Protein AF-0000000066084269 (afdb_homodimer)

pLDDT: mean 94.53, std 7.0, range [45.88, 98.06]

Radius of gyration: 20.4 Å; Cα contacts (8 Å, |Δi|>4): 296; chains: 2; bounding box: 27×61×43 Å

Foldseek 3Di:
DPDDDPPDDDDDDPQWDWDQDPVVRGIDIDHDDDDDDDDPLLVQLVVPPDPPDDLLRSLVVVCVVVVHDSVVSSVVSVVSVVVCVVVVNDD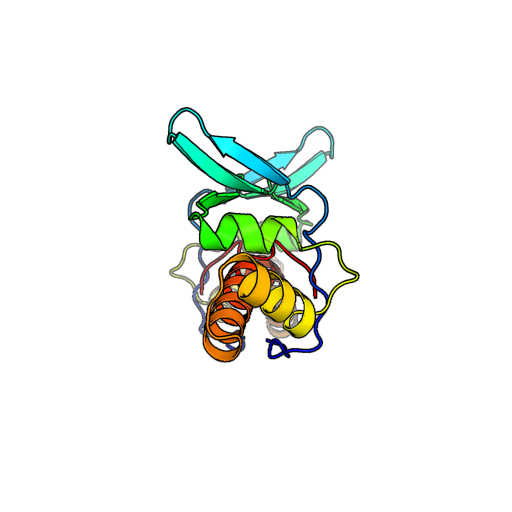D/DPDDDPPDDDDDDPQWDWDQDPVVRGIDIDHDDDDDDDDPLLVQLVVPPDPPDDLLRSLVVVCVVVVHDSVVSSVVSVVSVVVCVVVVNDDD

Secondary structure (DSSP, 8-state):
-----TT---EEPTT-EEEEETTTTEEEEEEPPEEEEE-HHHHHHHTT-BSSS-HHHHHHHHHHHHT--HHHHHHHHHHHHHHHHHTT-EE-/-----TT---EEPTT-EEEEETTTTEEEEEEPPEEEE--HHHHHHHTT-BSSS-HHHHHHHHHHHHT--HHHHHHHHHHHHHHHHHTT-EE-

Nearest PDB structures (foldseek):
  3g2b-assembly1_A-2  TM=9.259E-01  e=5.153E-13  Xanthomonas campestris pv. campestris
  5sxy-assembly1_A  TM=6.610E-01  e=1.852E-05  Methylorubrum extorquens AM1
  6jx3-assembly1_B  TM=6.450E-01  e=5.028E-03  Thermobifida fusca
  5v1u-assembly2_B  TM=5.995E-01  e=4.317E-02  Thermobaculum terrenum ATCC BAA-798
  7zmg-assembly1_G  TM=4.082E-01  e=2.017E+00  Thermochaetoides thermophila DSM 1495

Organism: Xanthomonas oryzae pv. oryzae (strain PXO99A) (NCBI:txid360094)

Solvent-accessible surface area (backbone atoms only — not comparable to full-atom values): 10113 Å² total; per-residue (Å²): 112,85,77,86,54,60,72,37,30,36,23,59,32,89,73,39,43,82,43,80,36,75,93,72,71,39,45,27,42,38,35,62,61,44,77,42,82,37,54,76,66,52,44,62,53,57,72,57,40,70,47,72,49,26,46,49,53,51,15,46,53,48,12,64,73,65,72,46,60,42,69,63,37,31,52,51,49,50,51,51,50,50,53,38,39,75,70,64,44,38,45,108,111,84,76,85,54,60,74,36,30,36,21,58,32,89,73,39,44,83,43,79,36,74,94,71,71,38,44,26,42,39,34,63,62,45,76,42,81,38,53,77,66,53,43,61,53,57,73,58,40,68,48,72,49,25,43,48,53,51,14,45,53,50,12,64,72,65,72,45,60,42,68,63,37,30,52,51,52,51,53,52,50,50,54,38,40,75,70,63,44,38,44,108

InterPro domains:
  IPR008792 Coenzyme PQQ synthesis protein D [PF05402] (26-90)
  IPR022479 Coenzyme PQQ synthesis D, bacteria [MF_00655] (4-92)
  IPR022479 Coenzyme PQQ synthesis D, bacteria [TIGR03859] (10-90)
  IPR041881 Coenzyme PQQ synthesis protein D superfamily [G3DSA:1.10.10.1150] (1-92)

Structure (mmCIF, N/CA/C/O backbone):
data_AF-0000000066084269-model_v1
#
loop_
_entity.id
_entity.type
_entity.pdbx_description
1 polymer 'PqqA binding protein'
#
loop_
_atom_site.group_PDB
_atom_site.id
_atom_site.type_symbol
_atom_site.label_atom_id
_atom_site.label_alt_id
_atom_site.label_comp_id
_atom_site.label_asym_id
_atom_site.label_entity_id
_atom_site.label_seq_id
_atom_site.pdbx_PDB_ins_code
_atom_site.Cartn_x
_atom_site.Cartn_y
_atom_site.Cartn_z
_atom_site.occupancy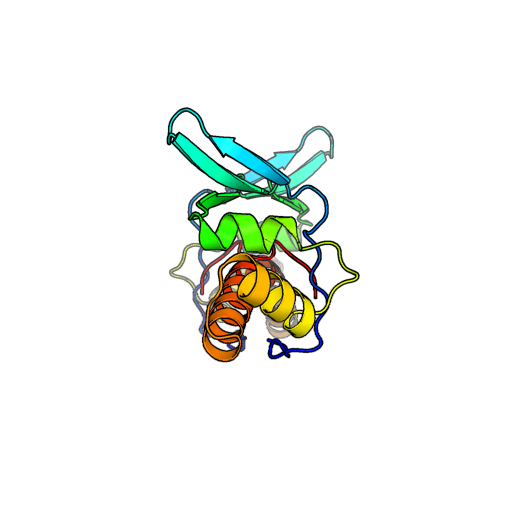
_atom_site.B_iso_or_equiv
_atom_site.auth_seq_id
_atom_site.auth_comp_id
_atom_site.auth_asym_id
_atom_site.auth_atom_id
_atom_site.pdbx_PDB_model_num
ATOM 1 N N . MET A 1 1 ? -3.992 -7.641 11.445 1 45.88 1 MET A N 1
ATOM 2 C CA . MET A 1 1 ? -3.795 -8.055 10.055 1 45.88 1 MET A CA 1
ATOM 3 C C . MET A 1 1 ? -4.355 -9.453 9.82 1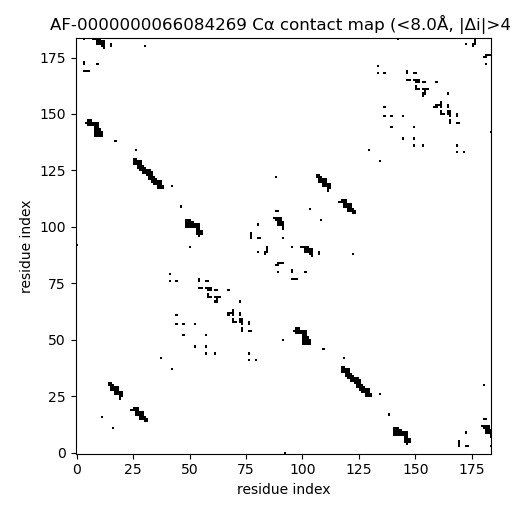 45.88 1 MET A C 1
ATOM 5 O O . MET A 1 1 ? -4.09 -10.367 10.594 1 45.88 1 MET A O 1
ATOM 9 N N . SER A 1 2 ? -5.562 -9.562 9.383 1 58.28 2 SER A N 1
ATOM 10 C CA . SER A 1 2 ? -6.277 -10.836 9.336 1 58.28 2 SER A CA 1
ATOM 11 C C . SER A 1 2 ? -5.391 -11.938 8.773 1 58.28 2 SER A C 1
ATOM 13 O O . SER A 1 2 ? -4.598 -11.703 7.863 1 58.28 2 SER A O 1
ATOM 15 N N . SER A 1 3 ? -5.027 -12.797 9.602 1 78.94 3 SER A N 1
ATOM 16 C CA . SER A 1 3 ? -4.223 -13.984 9.312 1 78.94 3 SER A CA 1
ATOM 17 C C . SER A 1 3 ? -4.73 -14.703 8.07 1 78.94 3 SER A C 1
ATOM 19 O O . SER A 1 3 ? -5.934 -14.898 7.902 1 78.94 3 SER A O 1
ATOM 21 N N . ILE A 1 4 ? -3.875 -14.781 7.039 1 89.81 4 ILE A N 1
ATOM 22 C CA . ILE A 1 4 ? -4.16 -15.484 5.797 1 89.81 4 ILE A CA 1
ATOM 23 C C . ILE A 1 4 ? -4.41 -16.969 6.094 1 89.81 4 ILE A C 1
ATOM 25 O O . ILE A 1 4 ? -3.631 -17.609 6.801 1 89.81 4 ILE A O 1
ATOM 29 N N . THR A 1 5 ? -5.555 -17.438 5.758 1 92.5 5 THR A N 1
ATOM 30 C CA . THR A 1 5 ? -5.902 -18.844 5.949 1 92.5 5 THR A CA 1
ATOM 31 C C . THR A 1 5 ? -5.867 -19.594 4.617 1 92.5 5 THR A C 1
ATOM 33 O O . THR A 1 5 ? -5.988 -18.984 3.553 1 92.5 5 THR A O 1
ATOM 36 N N . ARG A 1 6 ? -5.785 -20.938 4.742 1 94.31 6 ARG A N 1
ATOM 37 C CA . ARG A 1 6 ? -5.691 -21.781 3.562 1 94.31 6 ARG A CA 1
ATOM 38 C C . ARG A 1 6 ? -6.977 -21.734 2.746 1 94.31 6 ARG A C 1
ATOM 40 O O . ARG A 1 6 ? -6.988 -22.125 1.572 1 94.31 6 ARG A O 1
ATOM 47 N N . ASP A 1 7 ? -8.039 -21.25 3.301 1 95.62 7 ASP A N 1
ATOM 48 C CA . ASP A 1 7 ? -9.336 -21.219 2.635 1 95.62 7 ASP A CA 1
ATOM 49 C C . ASP A 1 7 ? -9.562 -19.891 1.911 1 95.62 7 ASP A C 1
ATOM 51 O O . ASP A 1 7 ? -10.547 -19.734 1.192 1 95.62 7 ASP A O 1
ATOM 55 N N . GLY A 1 8 ? -8.68 -18.984 2.092 1 96.25 8 GLY A N 1
ATOM 56 C CA . GLY A 1 8 ? -8.812 -17.703 1.425 1 96.25 8 GLY A CA 1
ATOM 57 C C . GLY A 1 8 ? -8.812 -17.812 -0.088 1 96.25 8 GLY A C 1
ATOM 58 O O . GLY A 1 8 ? -8.133 -18.672 -0.653 1 96.25 8 GLY A O 1
ATOM 59 N N . GLN A 1 9 ? -9.594 -16.953 -0.743 1 97.81 9 GLN A N 1
ATOM 60 C CA . GLN A 1 9 ? -9.695 -16.906 -2.197 1 97.81 9 GLN A CA 1
ATOM 61 C C . GLN A 1 9 ? -9.172 -15.586 -2.744 1 97.81 9 GLN A C 1
ATOM 63 O O . GLN A 1 9 ? -9.945 -14.641 -2.934 1 97.81 9 GLN A O 1
ATOM 68 N N . PRO A 1 10 ? -7.906 -15.516 -3.018 1 97.69 10 PRO A N 1
ATOM 69 C CA . PRO A 1 10 ? -7.285 -14.234 -3.381 1 97.69 10 PRO A CA 1
ATOM 70 C C . PRO A 1 10 ? -7.633 -13.797 -4.801 1 97.69 10 PRO A C 1
ATOM 72 O O . PRO A 1 10 ? -7.809 -14.633 -5.688 1 97.69 10 PRO A O 1
ATOM 75 N N . ALA A 1 11 ? -7.801 -12.555 -4.969 1 97.81 11 ALA A N 1
ATOM 76 C CA . ALA A 1 11 ? -7.914 -11.883 -6.262 1 97.81 11 ALA A CA 1
ATOM 77 C C . ALA A 1 11 ? -7.051 -10.625 -6.305 1 97.81 11 ALA A C 1
ATOM 79 O O . ALA A 1 11 ? -6.949 -9.898 -5.312 1 97.81 11 ALA A O 1
ATOM 80 N N . LEU A 1 12 ? -6.438 -10.359 -7.418 1 97.38 12 LEU A N 1
ATOM 81 C CA . LEU A 1 12 ? -5.711 -9.102 -7.543 1 97.38 12 LEU A CA 1
ATOM 82 C C . LEU A 1 12 ? -6.656 -7.91 -7.41 1 97.38 12 LEU A C 1
ATOM 84 O O . LEU A 1 12 ? -7.805 -7.973 -7.859 1 97.38 12 LEU A O 1
ATOM 88 N N . ARG A 1 13 ? -6.203 -6.914 -6.762 1 95.69 13 ARG A N 1
ATOM 89 C CA . ARG A 1 13 ? -7.016 -5.707 -6.645 1 95.69 13 ARG A CA 1
ATOM 90 C C . ARG A 1 13 ? -7.191 -5.027 -8 1 95.69 13 ARG A C 1
ATOM 92 O O . ARG A 1 13 ? -6.379 -5.227 -8.906 1 95.69 13 ARG A O 1
ATOM 99 N N . ALA A 1 14 ? -8.234 -4.273 -8.07 1 93.69 14 ALA A N 1
ATOM 100 C CA . ALA A 1 14 ? -8.516 -3.525 -9.297 1 93.69 14 ALA A CA 1
ATOM 101 C C . ALA A 1 14 ? -7.32 -2.668 -9.703 1 93.69 14 ALA A C 1
ATOM 103 O O . ALA A 1 14 ? -6.715 -1.998 -8.859 1 93.69 14 ALA A O 1
ATOM 104 N N . GLY A 1 15 ? -6.961 -2.668 -10.938 1 95.69 15 GLY A N 1
ATOM 105 C CA . GLY A 1 15 ? -5.855 -1.888 -11.469 1 95.69 15 GLY A CA 1
ATOM 106 C C . GLY A 1 15 ? -4.523 -2.609 -11.391 1 95.69 15 GLY A C 1
ATOM 107 O O . GLY A 1 15 ? -3.562 -2.221 -12.062 1 95.69 15 GLY A O 1
ATOM 108 N N . VAL A 1 16 ? -4.477 -3.615 -10.5 1 96.94 16 VAL A N 1
ATOM 109 C CA . VAL A 1 16 ? -3.248 -4.402 -10.414 1 96.94 16 VAL A CA 1
ATOM 110 C C . VAL A 1 16 ? -3.205 -5.414 -11.562 1 96.94 16 VAL A C 1
ATOM 112 O O . VAL A 1 16 ? -4.191 -6.105 -11.828 1 96.94 16 VAL A O 1
ATOM 115 N N . ARG A 1 17 ? -2.023 -5.535 -12.172 1 97.12 17 ARG A N 1
ATOM 116 C CA . ARG A 1 17 ? -1.937 -6.453 -13.305 1 97.12 17 ARG A CA 1
ATOM 117 C C . ARG A 1 17 ? -0.545 -7.066 -13.406 1 97.12 17 ARG A C 1
ATOM 119 O O . ARG A 1 17 ? 0.441 -6.461 -12.984 1 97.12 17 ARG A O 1
ATOM 126 N N . LEU A 1 18 ? -0.477 -8.297 -14.008 1 97 18 LEU A N 1
ATOM 127 C CA . LEU A 1 18 ? 0.776 -8.938 -14.391 1 97 18 LEU A CA 1
ATOM 128 C C . LEU A 1 18 ? 1.323 -8.336 -15.68 1 97 18 LEU A C 1
ATOM 130 O O . LEU A 1 18 ? 0.587 -8.18 -16.656 1 97 18 LEU A O 1
ATOM 134 N N . GLN A 1 19 ? 2.641 -8.023 -15.57 1 97.06 19 GLN A N 1
ATOM 135 C CA . GLN A 1 19 ? 3.273 -7.441 -16.75 1 97.06 19 GLN A CA 1
ATOM 136 C C . GLN A 1 19 ? 4.707 -7.941 -16.906 1 97.06 19 GLN A C 1
ATOM 138 O O . GLN A 1 19 ? 5.441 -8.062 -15.93 1 97.06 19 GLN A O 1
ATOM 143 N N . TYR A 1 20 ? 5.141 -8.234 -18.188 1 97.25 20 TYR A N 1
ATOM 144 C CA . TYR A 1 20 ? 6.527 -8.586 -18.469 1 97.25 20 TYR A CA 1
ATOM 145 C C . TYR A 1 20 ? 7.379 -7.34 -18.656 1 97.25 20 TYR A C 1
ATOM 147 O O . TYR A 1 20 ? 7.141 -6.559 -19.594 1 97.25 20 TYR A O 1
ATOM 155 N N . ASP A 1 21 ? 8.336 -7.172 -17.75 1 94.44 21 ASP A N 1
ATOM 156 C CA . ASP A 1 21 ? 9.266 -6.047 -17.828 1 94.44 21 ASP A CA 1
ATOM 157 C C . ASP A 1 21 ? 10.5 -6.414 -18.641 1 94.44 21 ASP A C 1
ATOM 159 O O . ASP A 1 21 ? 11.359 -7.164 -18.172 1 94.44 21 ASP A O 1
ATOM 163 N N . ARG A 1 22 ? 10.602 -5.812 -19.781 1 92.56 22 ARG A N 1
ATOM 164 C CA . ARG A 1 22 ? 11.688 -6.125 -20.703 1 92.56 22 ARG A CA 1
ATOM 165 C C . ARG A 1 22 ? 13.023 -5.605 -20.188 1 92.56 22 ARG A C 1
ATOM 167 O O . ARG A 1 22 ? 14.062 -6.234 -20.375 1 92.56 22 ARG A O 1
ATOM 174 N N . ALA A 1 23 ? 12.93 -4.449 -19.547 1 91.19 23 ALA A N 1
ATOM 175 C CA . ALA A 1 23 ? 14.156 -3.852 -19.031 1 91.19 23 ALA A CA 1
ATOM 176 C C . ALA A 1 23 ? 14.805 -4.758 -17.984 1 91.19 23 ALA A C 1
ATOM 178 O O . ALA A 1 23 ? 16.031 -4.855 -17.906 1 91.19 23 ALA A O 1
ATOM 179 N N . ARG A 1 24 ? 13.875 -5.488 -17.266 1 87.19 24 ARG A N 1
ATOM 180 C CA . ARG A 1 24 ? 14.375 -6.359 -16.219 1 87.19 24 ARG A CA 1
ATOM 181 C C . ARG A 1 24 ? 14.297 -7.828 -16.625 1 87.19 24 ARG A C 1
ATOM 183 O O . ARG A 1 24 ? 14.688 -8.711 -15.867 1 87.19 24 ARG A O 1
ATOM 190 N N . ASP A 1 25 ? 13.844 -8.102 -17.688 1 93.62 25 ASP A N 1
ATOM 191 C CA . ASP A 1 25 ? 13.641 -9.453 -18.203 1 93.62 25 ASP A CA 1
ATOM 192 C C . ASP A 1 25 ? 12.898 -10.328 -17.203 1 93.62 25 ASP A C 1
ATOM 194 O O . ASP A 1 25 ? 13.344 -11.43 -16.891 1 93.62 25 ASP A O 1
ATOM 198 N N . GLN A 1 26 ? 11.875 -9.773 -16.641 1 95.81 26 GLN A N 1
ATOM 199 C CA . GLN A 1 26 ? 11.133 -10.5 -15.617 1 95.81 26 GLN A CA 1
ATOM 200 C C . GLN A 1 26 ? 9.672 -10.055 -15.57 1 95.81 26 GLN A C 1
ATOM 202 O O . GLN A 1 26 ? 9.344 -8.945 -15.992 1 95.81 26 GLN A O 1
ATOM 207 N N . TRP A 1 27 ? 8.844 -10.977 -15.016 1 97.19 27 TRP A N 1
ATOM 208 C CA . TRP A 1 27 ? 7.441 -10.633 -14.773 1 97.19 27 TRP A CA 1
ATOM 209 C C . TRP A 1 27 ? 7.293 -9.836 -13.484 1 97.19 27 TRP A C 1
ATOM 211 O O . TRP A 1 27 ? 7.973 -10.109 -12.5 1 97.19 27 TRP A O 1
ATOM 221 N N . VAL A 1 28 ? 6.371 -8.812 -13.562 1 97.62 28 VAL A N 1
ATOM 222 C CA . VAL A 1 28 ? 6.137 -7.977 -12.391 1 97.62 28 VAL A CA 1
ATOM 223 C C . VAL A 1 28 ? 4.633 -7.781 -12.188 1 97.62 28 VAL A C 1
ATOM 225 O O . VAL A 1 28 ? 3.846 -7.965 -13.117 1 97.62 28 VAL A O 1
ATOM 228 N N . LEU A 1 29 ? 4.219 -7.57 -10.922 1 97.62 29 LEU A N 1
ATOM 229 C CA . LEU A 1 29 ? 2.906 -7.004 -10.633 1 97.62 29 LEU A CA 1
ATOM 230 C C . LEU A 1 29 ? 2.969 -5.48 -10.586 1 97.62 29 LEU A C 1
ATOM 232 O O . LEU A 1 29 ? 3.818 -4.91 -9.898 1 97.62 29 LEU A O 1
ATOM 236 N N . LEU A 1 30 ? 2.131 -4.852 -11.375 1 96.31 30 LEU A N 1
ATOM 237 C CA . LEU A 1 30 ? 2.055 -3.395 -11.414 1 96.31 30 LEU A CA 1
ATOM 238 C C . LEU A 1 30 ? 0.772 -2.898 -10.758 1 96.31 30 LEU A C 1
ATOM 240 O O . LEU A 1 30 ? -0.315 -3.402 -11.047 1 96.31 30 LEU A O 1
ATOM 244 N N . ALA A 1 31 ? 0.916 -2.055 -9.836 1 95.94 31 ALA A N 1
ATOM 245 C CA . ALA A 1 31 ? -0.23 -1.363 -9.25 1 95.94 31 ALA A CA 1
ATOM 246 C C . ALA A 1 31 ? -0.213 0.121 -9.602 1 95.94 31 ALA A C 1
ATOM 248 O O . ALA A 1 31 ? 0.852 0.74 -9.656 1 95.94 31 ALA A O 1
ATOM 249 N N . PRO A 1 32 ? -1.376 0.67 -9.875 1 93.75 32 PRO A N 1
ATOM 250 C CA . PRO A 1 32 ? -1.449 2.074 -10.281 1 93.75 32 PRO A CA 1
ATOM 251 C C . PRO A 1 32 ? -0.998 3.035 -9.188 1 93.75 32 PRO A C 1
ATOM 253 O O . PRO A 1 32 ? -0.902 2.643 -8.016 1 93.75 32 PRO A O 1
ATOM 256 N N . GLU A 1 33 ? -0.741 4.324 -9.641 1 91.94 33 GLU A N 1
ATOM 257 C CA . GLU A 1 33 ? -0.473 5.398 -8.688 1 91.94 33 GLU A CA 1
ATOM 258 C C . GLU A 1 33 ? -1.646 5.598 -7.734 1 91.94 33 GLU A C 1
ATOM 260 O O . GLU A 1 33 ? -2.803 5.406 -8.117 1 91.94 33 GLU A O 1
ATOM 265 N N . ARG A 1 34 ? -1.321 5.848 -6.523 1 92.31 34 ARG A N 1
ATOM 266 C CA . ARG A 1 34 ? -2.379 6.129 -5.555 1 92.31 34 ARG A CA 1
ATOM 267 C C . ARG A 1 34 ? -2.551 7.629 -5.348 1 92.31 34 ARG A C 1
ATOM 269 O O . ARG A 1 34 ? -1.566 8.367 -5.25 1 92.31 34 ARG A O 1
ATOM 276 N N . VAL A 1 35 ? -3.812 8 -5.266 1 93.5 35 VAL A N 1
ATOM 277 C CA . VAL A 1 35 ? -4.188 9.391 -5.008 1 93.5 35 VAL A CA 1
ATOM 278 C C . VAL A 1 35 ? -5.098 9.461 -3.785 1 93.5 35 VAL A C 1
ATOM 280 O O . VAL A 1 35 ? -6.094 8.734 -3.703 1 93.5 35 VAL A O 1
ATOM 283 N N . VAL A 1 36 ? -4.652 10.25 -2.816 1 96 36 VAL A N 1
ATOM 284 C CA . VAL A 1 36 ? -5.488 10.484 -1.646 1 96 36 VAL A CA 1
ATOM 285 C C . VAL A 1 36 ? -5.875 11.953 -1.571 1 96 36 VAL A C 1
ATOM 287 O O . VAL A 1 36 ? -5.012 12.82 -1.412 1 96 36 VAL A O 1
ATOM 290 N N . GLU A 1 37 ? -7.141 12.156 -1.631 1 96.62 37 GLU A N 1
ATOM 291 C CA . GLU A 1 37 ? -7.652 13.516 -1.534 1 96.62 37 GLU A CA 1
ATOM 292 C C . GLU A 1 37 ? -7.586 14.031 -0.099 1 96.62 37 GLU A C 1
ATOM 294 O O . GLU A 1 37 ? -7.973 13.328 0.836 1 96.62 37 GLU A O 1
ATOM 299 N N . LEU A 1 38 ? -7.148 15.266 0.031 1 97.06 38 LEU A N 1
ATOM 300 C CA . LEU A 1 38 ? -7 15.875 1.35 1 97.06 38 LEU A CA 1
ATOM 301 C C . LEU A 1 38 ? -7.953 17.047 1.517 1 97.06 38 LEU A C 1
ATOM 303 O O . LEU A 1 38 ? -8.016 17.938 0.654 1 97.06 38 LEU A O 1
ATOM 307 N N . ASP A 1 39 ? -8.68 17.031 2.57 1 94.5 39 ASP A N 1
ATOM 308 C CA . ASP A 1 39 ? -9.383 18.25 2.947 1 94.5 39 ASP A CA 1
ATOM 309 C C . ASP A 1 39 ? -8.43 19.25 3.613 1 94.5 39 ASP A C 1
ATOM 311 O O . ASP A 1 39 ? -7.227 18.984 3.709 1 94.5 39 ASP A O 1
ATOM 315 N N . GLU A 1 40 ? -9.031 20.406 4.008 1 91.69 40 GLU A N 1
ATOM 316 C CA . GLU A 1 40 ? -8.203 21.484 4.551 1 91.69 40 GLU A CA 1
ATOM 317 C C . GLU A 1 40 ? -7.43 21.016 5.781 1 91.69 40 GLU A C 1
ATOM 319 O O . GLU A 1 40 ? -6.242 21.328 5.93 1 91.69 40 GLU A O 1
ATOM 324 N N . ILE A 1 41 ? -8.016 20.312 6.629 1 90.94 41 ILE A N 1
ATOM 325 C CA . ILE A 1 41 ? -7.395 19.844 7.867 1 90.94 41 ILE A CA 1
ATOM 326 C C . ILE A 1 41 ? -6.336 18.797 7.551 1 90.94 41 ILE A C 1
ATOM 328 O O . ILE A 1 41 ? -5.223 18.844 8.078 1 90.94 41 ILE A O 1
ATOM 332 N N . ALA A 1 42 ? -6.691 17.875 6.688 1 96.69 42 ALA A N 1
ATOM 333 C CA . ALA A 1 42 ? -5.742 16.828 6.289 1 96.69 42 ALA A CA 1
ATOM 334 C C . ALA A 1 42 ? -4.496 17.438 5.66 1 96.69 42 ALA A C 1
ATOM 336 O O . ALA A 1 42 ? -3.379 16.969 5.891 1 96.69 42 ALA A O 1
ATOM 337 N N . LEU A 1 43 ? -4.738 18.5 4.898 1 97.06 43 LEU A N 1
ATOM 338 C CA . LEU A 1 43 ? -3.619 19.156 4.234 1 97.06 43 LEU A CA 1
ATOM 339 C C . LEU A 1 43 ? -2.656 19.75 5.254 1 97.06 43 LEU A C 1
ATOM 341 O O . LEU A 1 43 ? -1.45 19.5 5.195 1 97.06 43 LEU A O 1
ATOM 345 N N . VAL A 1 44 ? -3.154 20.484 6.172 1 96.75 44 VAL A N 1
ATOM 346 C CA . VAL A 1 44 ? -2.303 21.188 7.125 1 96.75 44 VAL A CA 1
ATOM 347 C C . VAL A 1 44 ? -1.602 20.188 8.031 1 96.75 44 VAL A C 1
ATOM 349 O O . VAL A 1 44 ? -0.457 20.391 8.438 1 96.75 44 VAL A O 1
ATOM 352 N N . VAL A 1 45 ? -2.246 19.094 8.32 1 97.75 45 VAL A N 1
ATOM 353 C CA . VAL A 1 45 ? -1.641 18.031 9.117 1 97.75 45 VAL A CA 1
ATOM 354 C C . VAL A 1 45 ? -0.52 17.359 8.328 1 97.75 45 VAL A C 1
ATOM 356 O O . VAL A 1 45 ? 0.603 17.234 8.82 1 97.75 45 VAL A O 1
ATOM 359 N N . ALA A 1 46 ? -0.771 17 7.102 1 97.88 46 ALA A N 1
ATOM 360 C CA . ALA A 1 46 ? 0.188 16.297 6.254 1 97.88 46 ALA A CA 1
ATOM 361 C C . ALA A 1 46 ? 1.426 17.156 6 1 97.88 46 ALA A C 1
ATOM 363 O O . ALA A 1 46 ? 2.535 16.625 5.875 1 97.88 46 ALA A O 1
ATOM 364 N N . GLN A 1 47 ? 1.199 18.469 5.961 1 97.5 47 GLN A N 1
ATOM 365 C CA . GLN A 1 47 ? 2.297 19.406 5.738 1 97.5 47 GLN A CA 1
ATOM 366 C C . GLN A 1 47 ? 3.287 19.375 6.898 1 97.5 47 GLN A C 1
ATOM 368 O O . GLN A 1 47 ? 4.418 19.844 6.77 1 97.5 47 GLN A O 1
ATOM 373 N N . ARG A 1 48 ? 2.895 18.828 7.984 1 97.44 48 ARG A N 1
ATOM 374 C CA . ARG A 1 48 ? 3.721 18.859 9.188 1 97.44 48 ARG A CA 1
ATOM 375 C C . ARG A 1 48 ? 4.383 17.5 9.43 1 97.44 48 ARG A C 1
ATOM 377 O O . ARG A 1 48 ? 5.164 17.344 10.367 1 97.44 48 ARG A O 1
ATOM 384 N N . TYR A 1 49 ? 4.105 16.531 8.508 1 97.94 49 TYR A N 1
ATOM 385 C CA . TYR A 1 49 ? 4.77 15.234 8.617 1 97.94 49 TYR A CA 1
ATOM 386 C C . TYR A 1 49 ? 6.23 15.336 8.188 1 97.94 49 TYR A C 1
ATOM 388 O O . TYR A 1 49 ? 6.551 15.164 7.008 1 97.94 49 TYR A O 1
ATOM 396 N N . ASP A 1 50 ? 7.066 15.523 9.109 1 96.75 50 ASP A N 1
ATOM 397 C CA . ASP A 1 50 ? 8.477 15.719 8.773 1 96.75 50 ASP A CA 1
ATOM 398 C C . ASP A 1 50 ? 9.359 14.695 9.477 1 96.75 50 ASP A C 1
ATOM 400 O O . ASP A 1 50 ? 10.586 14.711 9.32 1 96.75 50 ASP A O 1
ATOM 404 N N . GLY A 1 51 ? 8.812 13.82 10.234 1 97.31 51 GLY A N 1
ATOM 405 C CA . GLY A 1 51 ? 9.57 12.758 10.883 1 97.31 51 GLY A CA 1
ATOM 406 C C . GLY A 1 51 ? 10.258 13.211 12.164 1 97.31 51 GLY A C 1
ATOM 407 O O . GLY A 1 51 ? 10.992 12.445 12.781 1 97.31 51 GLY A O 1
ATOM 408 N N . THR A 1 52 ? 10.039 14.438 12.602 1 97.56 52 THR A N 1
ATOM 409 C CA . THR A 1 52 ? 10.664 14.977 13.805 1 97.56 52 THR A CA 1
ATOM 410 C C . THR A 1 52 ? 9.617 15.344 14.844 1 97.56 52 THR A C 1
ATOM 412 O O . THR A 1 52 ? 9.773 15.031 16.031 1 97.56 52 THR A O 1
ATOM 415 N N . ARG A 1 53 ? 8.508 15.922 14.43 1 97.38 53 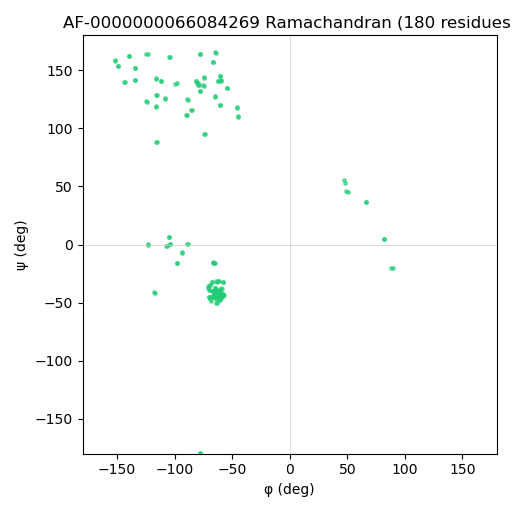ARG A N 1
ATOM 416 C CA . ARG A 1 53 ? 7.422 16.281 15.336 1 97.38 53 ARG A CA 1
ATOM 417 C C . ARG A 1 53 ? 6.555 15.07 15.672 1 97.38 53 ARG A C 1
ATOM 419 O O . ARG A 1 53 ? 6.258 14.258 14.797 1 97.38 53 ARG A O 1
ATOM 426 N N . SER A 1 54 ? 6.172 14.969 16.953 1 97.94 54 SER A N 1
ATOM 427 C CA . SER A 1 54 ? 5.215 13.938 17.344 1 97.94 54 SER A CA 1
ATOM 428 C C . SER A 1 54 ? 3.793 14.328 16.969 1 97.94 54 SER A C 1
ATOM 430 O O . SER A 1 54 ? 3.521 15.492 16.656 1 97.94 54 SER A O 1
ATOM 432 N N . LEU A 1 55 ? 2.965 13.336 16.984 1 97.88 55 LEU A N 1
ATOM 433 C CA . LEU A 1 55 ? 1.562 13.609 16.703 1 97.88 55 LEU A CA 1
ATOM 434 C C . LEU A 1 55 ? 0.981 14.586 17.719 1 97.88 55 LEU A C 1
ATOM 436 O O . LEU A 1 55 ? 0.175 15.453 17.375 1 97.88 55 LEU A O 1
ATOM 440 N N . ALA A 1 56 ? 1.347 14.453 18.953 1 97.5 56 ALA A N 1
ATOM 441 C CA . ALA A 1 56 ? 0.906 15.367 20 1 97.5 56 ALA A CA 1
ATOM 442 C C . ALA A 1 56 ? 1.383 16.781 19.734 1 97.5 56 ALA A C 1
ATOM 444 O O . ALA A 1 56 ? 0.623 17.75 19.891 1 97.5 56 ALA A O 1
ATOM 445 N N . GLN A 1 57 ? 2.613 16.875 19.328 1 97.94 57 GLN A N 1
ATOM 446 C CA . GLN A 1 57 ? 3.168 18.188 19 1 97.94 57 GLN A CA 1
ATOM 447 C C . GLN A 1 57 ? 2.449 18.812 17.812 1 97.94 57 GLN A C 1
ATOM 449 O O . GLN A 1 57 ? 2.119 20 17.828 1 97.94 57 GLN A O 1
ATOM 454 N N . ILE A 1 58 ? 2.27 18 16.781 1 98.06 58 ILE A N 1
ATOM 455 C CA . ILE A 1 58 ? 1.555 18.484 15.609 1 98.06 58 ILE A CA 1
ATOM 456 C C . ILE A 1 58 ? 0.162 18.969 16.016 1 98.06 58 ILE A C 1
ATOM 458 O O . ILE A 1 58 ? -0.272 20.047 15.609 1 98.06 58 ILE A O 1
ATOM 462 N N . ALA A 1 59 ? -0.505 18.219 16.844 1 98.06 59 ALA A N 1
ATOM 463 C CA . ALA A 1 59 ? -1.846 18.578 17.297 1 98.06 59 ALA A CA 1
ATOM 464 C C . ALA A 1 59 ? -1.831 19.891 18.078 1 98.06 59 ALA A C 1
ATOM 466 O O . ALA A 1 59 ? -2.699 20.75 17.875 1 98.06 59 ALA A O 1
ATOM 467 N N . GLN A 1 60 ? -0.877 20 18.938 1 97.81 60 GLN A N 1
ATOM 468 C CA . GLN A 1 60 ? -0.774 21.203 19.75 1 97.81 60 GLN A CA 1
ATOM 469 C C . GLN A 1 60 ? -0.533 22.438 18.891 1 97.81 60 GLN A C 1
ATOM 471 O O . GLN A 1 60 ? -1.149 23.484 19.094 1 97.81 60 GLN A O 1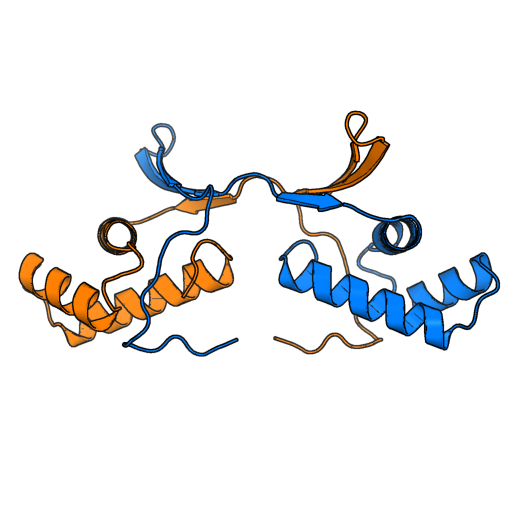
ATOM 476 N N . GLU A 1 61 ? 0.348 22.297 17.938 1 97.62 61 GLU A N 1
ATOM 477 C CA . GLU A 1 61 ? 0.641 23.391 17.031 1 97.62 61 GLU A CA 1
ATOM 478 C C . GLU A 1 61 ? -0.602 23.812 16.25 1 97.62 61 GLU A C 1
ATOM 480 O O . GLU A 1 61 ? -0.898 25 16.125 1 97.62 61 GLU A O 1
ATOM 485 N N . LEU A 1 62 ? -1.279 22.828 15.789 1 97.69 62 LEU A N 1
ATOM 486 C CA . LEU A 1 62 ? -2.471 23.109 14.992 1 97.69 62 LEU A CA 1
ATOM 487 C C . LEU A 1 62 ? -3.582 23.688 15.859 1 97.69 62 LEU A C 1
ATOM 489 O O . LEU A 1 62 ? -4.312 24.578 15.43 1 97.69 62 LEU A O 1
ATOM 493 N N . ALA A 1 63 ? -3.736 23.219 17.016 1 97.19 63 ALA A N 1
ATOM 494 C CA . ALA A 1 63 ? -4.734 23.75 17.938 1 97.19 63 ALA A CA 1
ATOM 495 C C . ALA A 1 63 ? -4.496 25.219 18.219 1 97.19 63 ALA A C 1
ATOM 497 O O . ALA A 1 63 ? -5.438 26.016 18.25 1 97.19 63 ALA A O 1
ATOM 498 N N . ALA A 1 64 ? -3.256 25.547 18.453 1 96.88 64 ALA A N 1
ATOM 499 C CA . ALA A 1 64 ? -2.887 26.938 18.688 1 96.88 64 ALA A CA 1
ATOM 500 C C . ALA A 1 64 ? -3.16 27.797 17.453 1 96.88 64 ALA A C 1
ATOM 502 O O . ALA A 1 64 ? -3.701 28.906 17.562 1 96.88 64 ALA A O 1
ATOM 503 N N . GLU A 1 65 ? -2.793 27.234 16.344 1 95.38 65 GLU A N 1
ATOM 504 C CA . GLU A 1 65 ? -2.947 27.953 15.086 1 95.38 65 GLU A CA 1
ATOM 505 C C . GLU A 1 65 ? -4.418 28.219 14.773 1 95.38 65 GLU A C 1
ATOM 507 O O . GLU A 1 65 ? -4.781 29.297 14.297 1 95.38 65 GLU A O 1
ATOM 512 N N . PHE A 1 66 ? -5.25 27.297 15.062 1 95.19 66 PHE A N 1
ATOM 513 C CA . PHE A 1 66 ? -6.652 27.391 14.68 1 95.19 66 PHE A CA 1
ATOM 514 C C . PHE A 1 66 ? -7.52 27.734 15.883 1 95.19 66 PHE A C 1
ATOM 516 O O . 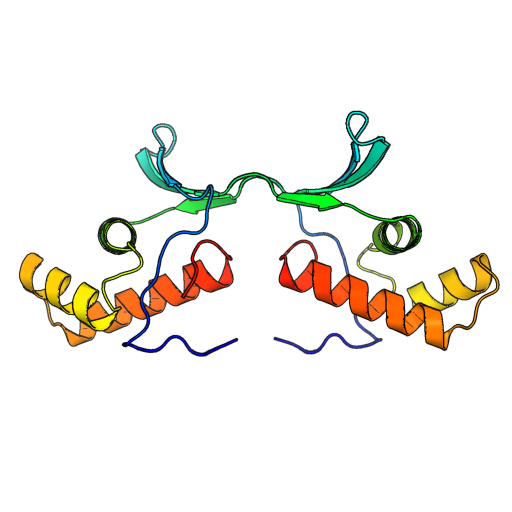PHE A 1 66 ? -8.742 27.797 15.773 1 95.19 66 PHE A O 1
ATOM 523 N N . ASP A 1 67 ? -6.922 28 16.953 1 95.56 67 ASP A N 1
ATOM 524 C CA . ASP A 1 67 ? -7.633 28.312 18.203 1 95.56 67 ASP A CA 1
ATOM 525 C C . ASP A 1 67 ? -8.742 27.297 18.453 1 95.56 67 ASP A C 1
ATOM 527 O O . ASP A 1 67 ? -9.906 27.672 18.641 1 95.56 67 ASP A O 1
ATOM 531 N N . ALA A 1 68 ? -8.367 26.062 18.469 1 95.56 68 ALA A N 1
ATOM 532 C CA . ALA A 1 68 ? -9.281 24.938 18.656 1 95.56 68 ALA A CA 1
ATOM 533 C C . ALA A 1 68 ? -8.844 24.062 19.828 1 95.56 68 ALA A C 1
ATOM 535 O O . ALA A 1 68 ? -7.742 24.234 20.359 1 95.56 68 ALA A O 1
ATOM 536 N N . ASP A 1 69 ? -9.781 23.266 20.234 1 96.31 69 ASP A N 1
ATOM 537 C CA . ASP A 1 69 ? -9.484 22.359 21.328 1 96.31 69 ASP A CA 1
ATOM 538 C C . ASP A 1 69 ? -8.414 21.344 20.922 1 96.31 69 ASP A C 1
ATOM 540 O O . ASP A 1 69 ? -8.57 20.625 19.938 1 96.31 69 ASP A O 1
ATOM 544 N N . ALA A 1 70 ? -7.379 21.266 21.766 1 94.19 70 ALA A N 1
ATOM 545 C CA . ALA A 1 70 ? -6.219 20.438 21.438 1 94.19 70 ALA A CA 1
ATOM 546 C C . ALA A 1 70 ? -6.594 18.969 21.391 1 94.19 70 ALA A C 1
ATOM 548 O O . ALA A 1 70 ? -6.07 18.219 20.562 1 94.19 70 ALA A O 1
ATOM 549 N N . ALA A 1 71 ? -7.441 18.547 22.25 1 95.31 71 ALA A N 1
ATOM 550 C CA . ALA A 1 71 ? -7.844 17.156 22.297 1 95.31 71 ALA A CA 1
ATOM 551 C C . ALA A 1 71 ? -8.609 16.75 21.031 1 95.31 71 ALA A C 1
ATOM 553 O O . ALA A 1 71 ? -8.438 15.648 20.516 1 95.31 71 ALA A O 1
ATOM 554 N N . ASP A 1 72 ? -9.438 17.625 20.578 1 95.94 72 ASP A N 1
ATOM 555 C CA . ASP A 1 72 ? -10.188 17.375 19.359 1 95.94 72 ASP A CA 1
ATOM 556 C C . ASP A 1 72 ? -9.266 17.297 18.141 1 95.94 72 ASP A C 1
ATOM 558 O O . ASP A 1 72 ? -9.398 16.406 17.312 1 95.94 72 ASP A O 1
ATOM 562 N N . ILE A 1 73 ? -8.305 18.219 18.109 1 96.56 73 ILE A N 1
ATOM 563 C CA . ILE A 1 73 ? -7.352 18.25 17 1 96.56 73 ILE A CA 1
ATOM 564 C C . ILE A 1 73 ? -6.48 17 17.031 1 96.56 73 ILE A C 1
ATOM 566 O O . ILE A 1 73 ? -6.191 16.406 15.984 1 96.56 73 ILE A O 1
ATOM 570 N N . GLU A 1 74 ? -6.113 16.625 18.172 1 96.69 74 GLU A N 1
ATOM 571 C CA . GLU A 1 74 ? -5.266 15.438 18.312 1 96.69 74 GLU A CA 1
ATOM 572 C C . GLU A 1 74 ? -5.98 14.188 17.797 1 96.69 74 GLU A C 1
ATOM 574 O O . GLU A 1 74 ? -5.375 13.359 17.125 1 96.69 74 GLU A O 1
ATOM 579 N N . ALA A 1 75 ? -7.211 14.07 18.125 1 96.06 75 ALA A N 1
ATOM 580 C CA . ALA A 1 75 ? -7.996 12.938 17.641 1 96.06 75 ALA A CA 1
ATOM 581 C C . ALA A 1 75 ? -8.031 12.906 16.125 1 96.06 75 ALA A C 1
ATOM 583 O O . ALA A 1 75 ? -7.871 11.844 15.516 1 96.06 75 ALA A O 1
ATOM 584 N N . ASP A 1 76 ? -8.227 14.055 15.523 1 95.94 76 ASP A N 1
ATOM 585 C CA . ASP A 1 76 ? -8.266 14.164 14.07 1 95.94 76 ASP A CA 1
ATOM 586 C C . ASP A 1 76 ? -6.914 13.789 13.453 1 95.94 76 ASP A C 1
ATOM 588 O O . ASP A 1 76 ? -6.855 13.062 12.461 1 95.94 76 ASP A O 1
ATOM 592 N N . VAL A 1 77 ? -5.867 14.273 14.07 1 97.44 77 VAL A N 1
ATOM 593 C CA . VAL A 1 77 ? -4.516 14.016 13.586 1 97.44 77 VAL A CA 1
ATOM 594 C C . VAL A 1 77 ? -4.215 12.523 13.648 1 97.44 77 VAL A C 1
ATOM 596 O O . VAL A 1 77 ? -3.68 11.945 12.695 1 97.44 77 VAL A O 1
ATOM 599 N N . ILE A 1 78 ? -4.594 11.93 14.688 1 96.56 78 ILE A N 1
ATOM 600 C CA . ILE A 1 78 ? -4.34 10.508 14.875 1 96.56 78 ILE A CA 1
ATOM 601 C C . ILE A 1 78 ? -5.148 9.703 13.859 1 96.56 78 ILE A C 1
ATOM 603 O O . ILE A 1 78 ? -4.629 8.773 13.234 1 96.56 78 ILE A O 1
ATOM 607 N N . GLU A 1 79 ? -6.355 10.055 13.719 1 96 79 GLU A N 1
ATOM 608 C CA . GLU A 1 79 ? -7.219 9.359 12.773 1 96 79 GLU A CA 1
ATOM 609 C C . GLU A 1 79 ? -6.688 9.469 11.344 1 96 79 GLU A C 1
ATOM 611 O O . GLU A 1 79 ? -6.633 8.477 10.617 1 96 79 GLU A O 1
ATOM 616 N N . LEU A 1 80 ? -6.336 10.695 10.977 1 97.06 80 LEU A N 1
ATOM 617 C CA . LEU A 1 80 ? -5.781 10.898 9.641 1 97.06 80 LEU A CA 1
ATOM 618 C C . LEU A 1 80 ? -4.5 10.094 9.461 1 97.06 80 LEU A C 1
ATOM 620 O O . LEU A 1 80 ? -4.324 9.422 8.438 1 97.06 80 LEU A O 1
ATOM 624 N N . THR A 1 81 ? -3.637 10.133 10.453 1 97.75 81 THR A N 1
ATOM 625 C CA . THR A 1 81 ? -2.359 9.43 10.375 1 97.75 81 THR A CA 1
ATOM 626 C C . THR A 1 81 ? -2.574 7.926 10.234 1 97.75 81 THR A C 1
ATOM 628 O O . THR A 1 81 ? -1.905 7.27 9.438 1 97.75 81 THR A O 1
ATOM 631 N N . ALA A 1 82 ? -3.543 7.406 10.969 1 95.69 82 ALA A N 1
ATOM 632 C CA . ALA A 1 82 ? -3.877 5.988 10.883 1 95.69 82 ALA A CA 1
ATOM 633 C C . ALA A 1 82 ? -4.332 5.613 9.477 1 95.69 82 ALA A C 1
ATOM 635 O O . ALA A 1 82 ? -3.932 4.578 8.945 1 95.69 82 ALA A O 1
ATOM 636 N N . THR A 1 83 ? -5.145 6.477 8.922 1 95.25 83 THR A N 1
ATOM 637 C CA . THR A 1 83 ? -5.66 6.238 7.582 1 95.25 83 THR A CA 1
ATOM 638 C C . THR A 1 83 ? -4.523 6.23 6.559 1 95.25 83 THR A C 1
ATOM 640 O O . THR A 1 83 ? -4.438 5.324 5.727 1 95.25 83 THR A O 1
ATOM 643 N N . LEU A 1 84 ? -3.631 7.164 6.672 1 95.94 84 LEU A N 1
ATOM 644 C CA . LEU A 1 84 ? -2.518 7.266 5.734 1 95.94 84 LEU A CA 1
ATOM 645 C C . LEU A 1 84 ? -1.543 6.109 5.922 1 95.94 84 LEU A C 1
ATOM 647 O O . LEU A 1 84 ? -0.954 5.625 4.953 1 95.94 84 LEU A O 1
ATOM 651 N N . GLN A 1 85 ? -1.387 5.699 7.137 1 93.94 85 GLN A N 1
ATOM 652 C CA . GLN A 1 85 ? -0.522 4.555 7.418 1 93.94 85 GLN A CA 1
ATOM 653 C C . GLN A 1 85 ? -1.083 3.277 6.805 1 93.94 85 GLN A C 1
ATOM 655 O O . GLN A 1 85 ? -0.339 2.48 6.227 1 93.94 85 GLN A O 1
ATOM 660 N N . GLN A 1 86 ? -2.373 3.09 6.973 1 90.25 86 GLN A N 1
ATOM 661 C CA . GLN A 1 86 ? -3.031 1.921 6.398 1 90.25 86 GLN A CA 1
ATOM 662 C C . GLN A 1 86 ? -2.85 1.878 4.883 1 90.25 86 GLN A C 1
ATOM 664 O O . GLN A 1 86 ? -2.711 0.801 4.301 1 90.25 86 GLN A O 1
ATOM 669 N N . LYS A 1 87 ? -2.789 3.012 4.297 1 91.25 87 LYS A N 1
ATOM 670 C CA . LYS A 1 87 ? -2.637 3.121 2.85 1 91.25 87 LYS A CA 1
ATOM 671 C C . LYS A 1 87 ? -1.164 3.123 2.449 1 91.25 87 LYS A C 1
ATOM 673 O O . LYS A 1 87 ? -0.836 3.266 1.271 1 91.25 87 LYS A O 1
ATOM 678 N N . ARG A 1 88 ? -0.251 3.016 3.426 1 91.62 88 ARG A N 1
ATOM 679 C CA . ARG A 1 88 ? 1.191 2.883 3.25 1 91.62 88 ARG A CA 1
ATOM 680 C C . ARG A 1 88 ? 1.788 4.152 2.646 1 91.62 88 ARG A C 1
ATOM 682 O O . ARG A 1 88 ? 2.689 4.082 1.808 1 91.62 88 ARG A O 1
ATOM 689 N N . LEU A 1 89 ? 1.273 5.309 3.018 1 96 89 LEU A N 1
ATOM 690 C CA . LEU A 1 89 ? 1.732 6.59 2.488 1 96 89 LEU A CA 1
ATOM 691 C C . LEU A 1 89 ? 2.727 7.246 3.439 1 96 89 LEU A C 1
ATOM 693 O O . LEU A 1 89 ? 3.432 8.18 3.059 1 96 89 LEU A O 1
ATOM 697 N N . LEU A 1 90 ? 2.775 6.793 4.629 1 96 90 LEU A N 1
ATOM 698 C CA . LEU A 1 90 ? 3.682 7.391 5.605 1 96 90 LEU A CA 1
ATOM 699 C C . LEU A 1 90 ? 4.328 6.316 6.473 1 96 90 LEU A C 1
ATOM 701 O O . LEU A 1 90 ? 3.893 5.164 6.473 1 96 90 LEU A O 1
ATOM 705 N N . ARG A 1 91 ? 5.387 6.648 7.113 1 93.81 91 ARG A N 1
ATOM 706 C CA . ARG A 1 91 ? 6.051 5.801 8.102 1 93.81 91 ARG A CA 1
ATOM 707 C C . ARG A 1 91 ? 6.016 6.438 9.484 1 93.81 91 ARG A C 1
ATOM 709 O O . ARG A 1 91 ? 5.945 7.664 9.609 1 93.81 91 ARG A O 1
ATOM 716 N N . LEU A 1 92 ? 5.863 5.594 10.406 1 90.12 92 LEU A N 1
ATOM 717 C CA . LEU A 1 92 ? 5.824 6.035 11.797 1 90.12 92 LEU A CA 1
ATOM 718 C C . LEU A 1 92 ? 6.914 5.348 12.617 1 90.12 92 LEU A C 1
ATOM 720 O O . LEU A 1 92 ? 7.258 4.195 12.352 1 90.12 92 LEU A O 1
ATOM 724 N N . MET B 1 1 ? -1.177 -4.512 13.469 1 46.03 1 MET B N 1
ATOM 725 C CA . MET B 1 1 ? -0.99 -3.164 12.938 1 46.03 1 MET B CA 1
ATOM 726 C C . MET B 1 1 ? -0.632 -2.184 14.055 1 46.03 1 MET B C 1
ATOM 728 O O . MET B 1 1 ? -1.274 -2.17 15.102 1 46.03 1 MET B O 1
ATOM 732 N N . SER B 1 2 ? 0.605 -1.958 14.281 1 58.03 2 SER B N 1
ATOM 733 C CA . SER B 1 2 ? 1.068 -1.227 15.461 1 58.03 2 SER B CA 1
ATOM 734 C C . SER B 1 2 ? 0.229 0.024 15.695 1 58.03 2 SER B C 1
ATOM 736 O O . SER B 1 2 ? -0.203 0.679 14.75 1 58.03 2 SER B O 1
ATOM 738 N N . SER B 1 3 ? -0.5 -0.013 16.703 1 78.81 3 SER B N 1
ATOM 739 C CA . SER B 1 3 ? -1.356 1.063 17.188 1 78.81 3 SER B CA 1
ATOM 740 C C . SER B 1 3 ? -0.621 2.4 17.188 1 78.81 3 SER B C 1
ATOM 742 O O . SER B 1 3 ? 0.536 2.477 17.609 1 78.81 3 SER B O 1
ATOM 744 N N . ILE B 1 4 ? -1.134 3.355 16.406 1 89.81 4 ILE B N 1
ATOM 745 C CA . ILE B 1 4 ? -0.603 4.711 16.328 1 89.81 4 ILE B CA 1
ATOM 746 C C . ILE B 1 4 ? -0.677 5.379 17.688 1 89.81 4 ILE B C 1
ATOM 748 O O . ILE B 1 4 ? -1.717 5.336 18.359 1 89.81 4 ILE B O 1
ATOM 752 N N . THR B 1 5 ? 0.417 5.762 18.203 1 92.56 5 THR B N 1
ATOM 753 C CA . THR B 1 5 ? 0.479 6.449 19.484 1 92.56 5 THR B CA 1
ATOM 754 C C . THR B 1 5 ? 0.723 7.945 19.297 1 92.56 5 THR B C 1
ATOM 756 O O . THR B 1 5 ? 1.23 8.359 18.25 1 92.56 5 THR B O 1
ATOM 759 N N . ARG B 1 6 ? 0.406 8.703 20.359 1 94.31 6 ARG B N 1
ATOM 760 C CA . ARG B 1 6 ? 0.534 10.156 20.312 1 94.31 6 ARG B CA 1
ATOM 761 C C . ARG B 1 6 ? 1.996 10.57 20.203 1 94.31 6 ARG B C 1
ATOM 763 O O . ARG B 1 6 ? 2.297 11.703 19.812 1 94.31 6 ARG B O 1
ATOM 770 N N . ASP B 1 7 ? 2.924 9.695 20.469 1 95.69 7 ASP B N 1
ATOM 771 C CA . ASP B 1 7 ? 4.348 10.008 20.469 1 95.69 7 ASP B CA 1
ATOM 772 C C . ASP B 1 7 ? 4.973 9.695 19.109 1 95.69 7 ASP B C 1
ATOM 774 O O . ASP B 1 7 ? 6.141 10.008 18.875 1 95.69 7 ASP B O 1
ATOM 778 N N . GLY B 1 8 ? 4.238 9.094 18.234 1 96.25 8 GLY B N 1
ATOM 779 C CA . GLY B 1 8 ? 4.754 8.781 16.922 1 96.25 8 GLY B CA 1
ATOM 780 C C . GLY B 1 8 ? 5.184 10.008 16.141 1 96.25 8 GLY B C 1
ATOM 781 O O . GLY B 1 8 ? 4.578 11.07 16.266 1 96.25 8 GLY B O 1
ATOM 782 N N . GLN B 1 9 ? 6.238 9.867 15.344 1 97.81 9 GLN B N 1
ATOM 783 C CA . GLN B 1 9 ? 6.77 10.938 14.508 1 97.81 9 GLN B CA 1
ATOM 784 C C . GLN B 1 9 ? 6.641 10.602 13.023 1 97.81 9 GLN B C 1
ATOM 786 O O . GLN B 1 9 ? 7.562 10.039 12.43 1 97.81 9 GLN B O 1
ATOM 791 N N . PRO B 1 10 ? 5.539 10.945 12.438 1 97.69 10 PRO B N 1
ATOM 792 C CA . PRO B 1 10 ? 5.25 10.508 11.062 1 97.69 10 PRO B CA 1
ATOM 793 C C . PRO B 1 10 ? 6.066 11.266 10.023 1 97.69 10 PRO B C 1
ATOM 795 O O . PRO B 1 10 ? 6.363 12.445 10.203 1 97.69 10 PRO B O 1
ATOM 798 N N . ALA B 1 11 ? 6.449 10.594 9.023 1 97.81 11 ALA B N 1
ATOM 799 C CA . ALA B 1 11 ? 7.043 11.148 7.805 1 97.81 11 ALA B CA 1
ATOM 800 C C . ALA B 1 11 ? 6.43 10.516 6.562 1 97.81 11 ALA B C 1
ATOM 802 O O . ALA B 1 11 ? 6.145 9.312 6.547 1 97.81 11 ALA B O 1
ATOM 803 N N . LEU B 1 12 ? 6.223 11.289 5.535 1 97.31 12 LEU B N 1
ATOM 804 C CA . LEU B 1 12 ? 5.766 10.695 4.281 1 97.31 12 LEU B CA 1
ATOM 805 C C . LEU B 1 12 ? 6.797 9.711 3.732 1 97.31 12 LEU B C 1
ATOM 807 O O . LEU B 1 12 ? 8 9.938 3.861 1 97.31 12 LEU B O 1
ATOM 811 N N . ARG B 1 13 ? 6.328 8.648 3.209 1 95.75 13 ARG B N 1
ATOM 812 C CA . ARG B 1 13 ? 7.246 7.691 2.602 1 95.75 13 ARG B CA 1
ATOM 813 C C . ARG B 1 13 ? 7.906 8.273 1.358 1 95.75 13 ARG B C 1
ATOM 815 O O . ARG B 1 13 ? 7.383 9.211 0.75 1 95.75 13 ARG B O 1
ATOM 822 N N . ALA B 1 14 ? 9.031 7.699 1.046 1 93.75 14 ALA B N 1
ATOM 823 C CA . ALA B 1 14 ? 9.766 8.125 -0.142 1 93.75 14 ALA B CA 1
ATOM 824 C C . ALA B 1 14 ? 8.883 8.062 -1.386 1 93.75 14 ALA B C 1
ATOM 826 O O . ALA B 1 14 ? 8.164 7.082 -1.595 1 93.75 14 ALA B O 1
ATOM 827 N N . GLY B 1 15 ? 8.898 9.07 -2.203 1 95.69 15 GLY B N 1
ATOM 828 C CA . GLY B 1 15 ? 8.133 9.133 -3.436 1 95.69 15 GLY B CA 1
ATOM 829 C C . GLY B 1 15 ? 6.746 9.719 -3.242 1 95.69 15 GLY B C 1
ATOM 830 O O . GLY B 1 15 ? 6.094 10.117 -4.211 1 95.69 15 GLY B O 1
ATOM 831 N N . VAL B 1 16 ? 6.297 9.68 -1.968 1 96.94 16 VAL B N 1
ATOM 832 C CA . VAL B 1 16 ? 4.996 10.281 -1.689 1 96.94 16 VAL B CA 1
ATOM 833 C C . VAL B 1 16 ? 5.145 11.805 -1.589 1 96.94 16 VAL B C 1
ATOM 835 O O . VAL B 1 16 ? 6.055 12.297 -0.92 1 96.94 16 VAL B O 1
ATOM 838 N N . ARG B 1 17 ? 4.195 12.516 -2.188 1 97.06 17 ARG B N 1
ATOM 839 C CA . ARG B 1 17 ? 4.316 13.969 -2.168 1 97.06 17 ARG B CA 1
ATOM 840 C C . ARG B 1 17 ? 2.941 14.633 -2.17 1 97.06 17 ARG B C 1
ATOM 842 O O . ARG B 1 17 ? 1.975 14.07 -2.686 1 97.06 17 ARG B O 1
ATOM 849 N N . LEU B 1 18 ? 2.875 15.867 -1.603 1 97 18 LEU B N 1
ATOM 850 C CA . LEU B 1 18 ? 1.71 16.75 -1.704 1 97 18 LEU B CA 1
ATOM 851 C C . LEU B 1 18 ? 1.663 17.422 -3.064 1 97 18 LEU B C 1
ATOM 853 O O . LEU B 1 18 ? 2.668 17.969 -3.525 1 97 18 LEU B O 1
ATOM 857 N N . GLN B 1 19 ? 0.432 17.344 -3.631 1 97 19 GLN B N 1
ATOM 858 C CA . GLN B 1 19 ? 0.268 17.953 -4.941 1 97 19 GLN B CA 1
ATOM 859 C C . GLN B 1 19 ? -1.11 18.594 -5.082 1 97 19 GLN B C 1
ATOM 861 O O . GLN B 1 19 ? -2.113 18.016 -4.652 1 97 19 GLN B O 1
ATOM 866 N N . TYR B 1 20 ? -1.178 19.828 -5.734 1 97.19 20 TYR B N 1
ATOM 867 C CA . TYR B 1 20 ? -2.461 20.453 -6.035 1 97.19 20 TYR B CA 1
ATOM 868 C C . TYR B 1 20 ? -3.021 19.938 -7.355 1 97.19 20 TYR B C 1
ATOM 870 O O . TYR B 1 20 ? -2.408 20.125 -8.414 1 97.19 20 TYR B O 1
ATOM 878 N N . ASP B 1 21 ? -4.164 19.266 -7.234 1 94.44 21 ASP B N 1
ATOM 879 C CA . ASP B 1 21 ? -4.852 18.734 -8.414 1 94.44 21 ASP B CA 1
ATOM 880 C C . ASP B 1 21 ? -5.828 19.766 -8.977 1 94.44 21 ASP B C 1
ATOM 882 O O . ASP B 1 21 ? -6.887 20.016 -8.398 1 94.44 21 ASP B O 1
ATOM 886 N N . ARG B 1 22 ? -5.512 20.266 -10.117 1 92.5 22 ARG B N 1
ATOM 887 C CA . ARG B 1 22 ? -6.305 21.312 -10.742 1 92.5 22 ARG B CA 1
ATOM 888 C C . ARG B 1 22 ? -7.641 20.781 -11.234 1 92.5 22 ARG B C 1
ATOM 890 O O . ARG B 1 22 ? -8.656 21.469 -11.18 1 92.5 22 ARG B O 1
ATOM 897 N N . ALA B 1 23 ? -7.586 19.562 -11.734 1 91.06 23 ALA B N 1
ATOM 898 C CA . ALA B 1 23 ? -8.812 18.953 -12.25 1 91.06 23 ALA B CA 1
ATOM 899 C C . ALA B 1 23 ? -9.859 18.812 -11.148 1 91.06 23 ALA B C 1
ATOM 901 O O . ALA B 1 23 ? -11.055 19 -11.398 1 91.06 23 ALA B O 1
ATOM 902 N N . ARG B 1 24 ? -9.297 18.609 -9.898 1 87.12 24 ARG B N 1
ATOM 903 C CA . ARG B 1 24 ? -10.211 18.422 -8.773 1 87.12 24 ARG B CA 1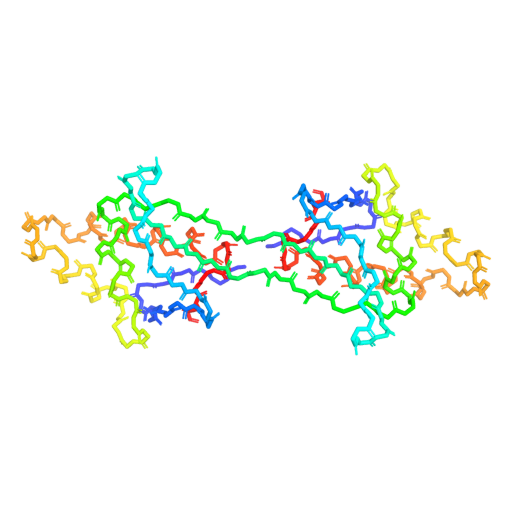
ATOM 904 C C . ARG B 1 24 ? -10.227 19.656 -7.871 1 87.12 24 ARG B C 1
ATOM 906 O O . ARG B 1 24 ? -10.953 19.688 -6.875 1 87.12 24 ARG B O 1
ATOM 913 N N . ASP B 1 25 ? -9.539 20.578 -8.133 1 93.5 25 ASP B N 1
ATOM 914 C CA . ASP B 1 25 ? -9.383 21.797 -7.344 1 93.5 25 ASP B CA 1
ATOM 915 C C . ASP B 1 25 ? -9.117 21.484 -5.879 1 93.5 25 ASP B C 1
ATOM 917 O O . ASP B 1 25 ? -9.789 22 -4.988 1 93.5 25 ASP B O 1
ATOM 921 N N . GLN B 1 26 ? -8.219 20.547 -5.664 1 95.81 26 GLN B N 1
ATOM 922 C CA . GLN B 1 26 ? -7.93 20.125 -4.297 1 95.81 26 GLN B CA 1
ATOM 923 C C . GLN B 1 26 ? -6.5 19.609 -4.18 1 95.81 26 GLN B C 1
ATOM 925 O O . GLN B 1 26 ? -5.902 19.188 -5.172 1 95.81 26 GLN B O 1
ATOM 930 N N . TRP B 1 27 ? -6.023 19.641 -2.908 1 97.25 27 TRP B N 1
ATOM 931 C CA . TRP B 1 27 ? -4.723 19.047 -2.617 1 97.25 27 TRP B CA 1
ATOM 932 C C . TRP B 1 27 ? -4.844 17.531 -2.447 1 97.25 27 TRP B C 1
ATOM 934 O O . TRP B 1 27 ? -5.824 17.047 -1.881 1 97.25 27 TRP B O 1
ATOM 944 N N . VAL B 1 28 ? -3.801 16.828 -2.998 1 97.62 28 VAL B N 1
ATOM 945 C CA . VAL B 1 28 ? -3.803 15.367 -2.889 1 97.62 28 VAL B CA 1
ATOM 946 C C . VAL B 1 28 ? -2.418 14.883 -2.473 1 97.62 28 VAL B C 1
ATOM 948 O O . VAL B 1 28 ? -1.426 15.594 -2.629 1 97.62 28 VAL B O 1
ATOM 951 N N . LEU B 1 29 ? -2.367 13.727 -1.787 1 97.62 29 LEU B N 1
ATOM 952 C CA . LEU B 1 29 ? -1.134 12.953 -1.658 1 97.62 29 LEU B CA 1
ATOM 953 C C . LEU B 1 29 ? -0.983 11.969 -2.814 1 97.62 29 LEU B C 1
ATOM 955 O O . LEU B 1 29 ? -1.904 11.203 -3.105 1 97.62 29 LEU B O 1
ATOM 959 N N . LEU B 1 30 ? 0.138 12.062 -3.5 1 96.25 30 LEU B N 1
ATOM 960 C CA . LEU B 1 30 ? 0.434 11.164 -4.609 1 96.25 30 LEU B CA 1
ATOM 961 C C . LEU B 1 30 ? 1.523 10.172 -4.227 1 96.25 30 LEU B C 1
ATOM 963 O O . LEU B 1 30 ? 2.559 10.555 -3.678 1 96.25 30 LEU B O 1
ATOM 967 N N . ALA B 1 31 ? 1.25 8.945 -4.391 1 96 31 ALA B N 1
ATOM 968 C CA . ALA B 1 31 ? 2.26 7.902 -4.246 1 96 31 ALA B CA 1
ATOM 969 C C . ALA B 1 31 ? 2.566 7.238 -5.586 1 96 31 ALA B C 1
ATOM 971 O O . ALA B 1 31 ? 1.67 7.051 -6.41 1 96 31 ALA B O 1
ATOM 972 N N . PRO B 1 32 ? 3.816 6.945 -5.812 1 93.81 32 PRO B N 1
ATOM 973 C CA . PRO B 1 32 ? 4.215 6.375 -7.102 1 93.81 32 PRO B CA 1
ATOM 974 C C . PRO B 1 32 ? 3.611 4.992 -7.348 1 93.81 32 PRO B C 1
ATOM 976 O O . PRO B 1 32 ? 3.129 4.352 -6.41 1 93.81 32 PRO B O 1
ATOM 9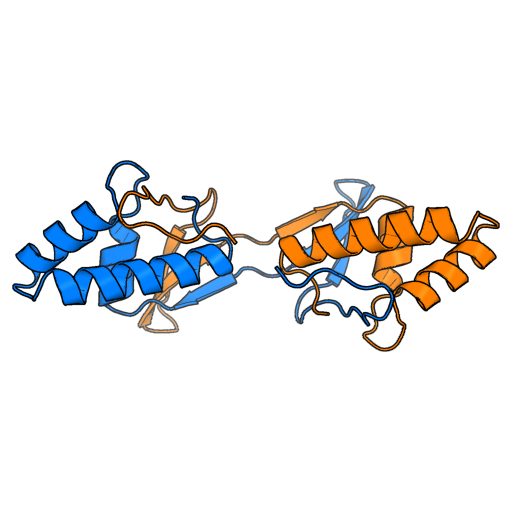79 N N . GLU B 1 33 ? 3.707 4.582 -8.656 1 91.94 33 GLU B N 1
ATOM 980 C CA . GLU B 1 33 ? 3.33 3.219 -9.031 1 91.94 33 GLU B CA 1
ATOM 981 C C . GLU B 1 33 ? 4.18 2.191 -8.281 1 91.94 33 GLU B C 1
ATOM 983 O O . GLU B 1 33 ? 5.348 2.439 -7.992 1 91.94 33 GLU B O 1
ATOM 988 N N . ARG B 1 34 ? 3.549 1.142 -7.898 1 92.31 34 ARG B N 1
ATOM 989 C CA . ARG B 1 34 ? 4.297 0.072 -7.246 1 92.31 34 ARG B CA 1
ATOM 990 C C . ARG B 1 34 ? 4.605 -1.055 -8.227 1 92.31 34 ARG B C 1
ATOM 992 O O . ARG B 1 34 ? 3.748 -1.45 -9.016 1 92.31 34 ARG B O 1
ATOM 999 N N . VAL B 1 35 ? 5.828 -1.523 -8.102 1 93.5 35 VAL B N 1
ATOM 1000 C CA . VAL B 1 35 ? 6.297 -2.646 -8.906 1 93.5 35 VAL B CA 1
ATOM 1001 C C . VAL B 1 35 ? 6.805 -3.762 -7.996 1 93.5 35 VAL B C 1
ATOM 1003 O O . VAL B 1 35 ? 7.621 -3.52 -7.105 1 93.5 35 VAL B O 1
ATOM 1006 N N . VAL B 1 36 ? 6.199 -4.934 -8.18 1 95.94 36 VAL B N 1
ATOM 1007 C CA . VAL B 1 36 ? 6.668 -6.098 -7.438 1 95.94 36 VAL B CA 1
ATOM 1008 C C . VAL B 1 36 ? 7.215 -7.141 -8.406 1 95.94 36 VAL B C 1
ATOM 1010 O O . VAL B 1 36 ? 6.473 -7.684 -9.234 1 95.94 36 VAL B O 1
ATOM 1013 N N . GLU B 1 37 ? 8.453 -7.402 -8.219 1 96.69 37 GLU B N 1
ATOM 1014 C CA . GLU B 1 37 ? 9.094 -8.414 -9.055 1 96.69 37 GLU B CA 1
ATOM 1015 C C . GLU B 1 37 ? 8.68 -9.82 -8.641 1 96.69 37 GLU B C 1
ATOM 1017 O O . GLU B 1 37 ? 8.656 -10.141 -7.453 1 96.69 37 GLU B O 1
ATOM 1022 N N . LEU B 1 38 ? 8.414 -10.648 -9.641 1 97.06 38 LEU B N 1
ATOM 1023 C CA . LEU B 1 38 ? 7.965 -12.016 -9.391 1 97.06 38 LEU B CA 1
ATOM 1024 C C . LEU B 1 38 ? 8.977 -13.023 -9.914 1 97.06 38 LEU B C 1
ATOM 1026 O O . LEU B 1 38 ? 9.43 -12.93 -11.055 1 97.06 38 LEU B O 1
ATOM 1030 N N . ASP B 1 39 ? 9.328 -13.914 -9.07 1 94.56 39 ASP B N 1
ATOM 1031 C CA . ASP B 1 39 ? 10.047 -15.078 -9.586 1 94.56 39 ASP B CA 1
ATOM 1032 C C . ASP B 1 39 ? 9.086 -16.062 -10.25 1 94.56 39 ASP B C 1
ATOM 1034 O O . ASP B 1 39 ? 7.891 -15.797 -10.359 1 94.56 39 ASP B O 1
ATOM 1038 N N . GLU B 1 40 ? 9.695 -17.188 -10.742 1 91.81 40 GLU B N 1
ATOM 1039 C CA . GLU B 1 40 ? 8.906 -18.156 -11.5 1 91.81 40 GLU B CA 1
ATOM 1040 C C . GLU B 1 40 ? 7.738 -18.688 -10.672 1 91.81 40 GLU B C 1
ATOM 1042 O O . GLU B 1 40 ? 6.621 -18.812 -11.172 1 91.81 40 GLU B O 1
ATOM 1047 N N . ILE B 1 41 ? 7.949 -18.969 -9.477 1 91.06 41 ILE B N 1
ATOM 1048 C CA . ILE B 1 41 ? 6.922 -19.531 -8.602 1 91.06 41 ILE B CA 1
ATOM 1049 C C . ILE B 1 41 ? 5.871 -18.484 -8.289 1 91.06 41 ILE B C 1
ATOM 1051 O O . ILE B 1 41 ? 4.668 -18.75 -8.359 1 91.06 41 ILE B O 1
ATOM 1055 N N . ALA B 1 42 ? 6.328 -17.281 -7.961 1 96.69 42 ALA B N 1
ATOM 1056 C CA . ALA B 1 42 ? 5.406 -16.188 -7.676 1 96.69 42 ALA B CA 1
ATOM 1057 C C . ALA B 1 42 ? 4.504 -15.906 -8.875 1 96.69 42 ALA B C 1
ATOM 1059 O O . ALA B 1 42 ? 3.318 -15.617 -8.711 1 96.69 42 ALA B O 1
ATOM 1060 N N . LEU B 1 43 ? 5.105 -16.016 -10.039 1 97.12 43 LEU B N 1
ATOM 1061 C CA . LEU B 1 43 ? 4.344 -15.766 -11.258 1 97.12 43 LEU B CA 1
ATOM 1062 C C . LEU B 1 43 ? 3.217 -16.781 -11.422 1 97.12 43 LEU B C 1
ATOM 1064 O O . LEU B 1 43 ? 2.062 -16.406 -11.625 1 97.12 43 LEU B O 1
ATOM 1068 N N . VAL B 1 44 ? 3.527 -18.016 -11.312 1 96.81 44 VAL B N 1
ATOM 1069 C CA . VAL B 1 44 ? 2.537 -19.062 -11.555 1 96.81 44 VAL B CA 1
ATOM 1070 C C . VAL B 1 44 ? 1.46 -19.016 -10.469 1 96.81 44 VAL B C 1
ATOM 1072 O O . VAL B 1 44 ? 0.289 -19.281 -10.742 1 96.81 44 VAL B O 1
ATOM 1075 N N . VAL B 1 45 ? 1.825 -18.641 -9.281 1 97.75 45 VAL B N 1
ATOM 1076 C CA . VAL B 1 45 ? 0.864 -18.5 -8.195 1 97.75 45 VAL B CA 1
ATOM 1077 C C . VAL B 1 45 ? -0.051 -17.297 -8.469 1 97.75 45 VAL B C 1
ATOM 1079 O O . VAL B 1 45 ? -1.277 -17.438 -8.422 1 97.75 45 VAL B O 1
ATOM 1082 N N . ALA B 1 46 ? 0.502 -16.172 -8.836 1 97.94 46 ALA B N 1
ATOM 1083 C CA . ALA B 1 46 ? -0.246 -14.938 -9.062 1 97.94 46 ALA B CA 1
ATOM 1084 C C . ALA B 1 46 ? -1.215 -15.102 -10.234 1 97.94 46 ALA B C 1
ATOM 1086 O O . ALA B 1 46 ? -2.297 -14.508 -10.234 1 97.94 46 ALA B O 1
ATOM 1087 N N . GLN B 1 47 ? -0.802 -15.93 -11.18 1 97.56 47 GLN B N 1
ATOM 1088 C CA . GLN B 1 47 ? -1.639 -16.188 -12.352 1 97.56 47 GLN B CA 1
ATOM 1089 C C . GLN B 1 47 ? -2.926 -16.906 -11.961 1 97.56 47 GLN B C 1
ATOM 1091 O O . GLN B 1 47 ? -3.887 -16.938 -12.734 1 97.56 47 GLN B O 1
ATOM 1096 N N . ARG B 1 48 ? -2.957 -17.453 -10.805 1 97.5 48 ARG B N 1
ATOM 1097 C CA . ARG B 1 48 ? -4.094 -18.266 -10.383 1 97.5 48 ARG B CA 1
ATOM 1098 C C . ARG B 1 48 ? -4.984 -17.5 -9.406 1 97.5 48 ARG B C 1
ATOM 1100 O O . ARG B 1 48 ? -6.031 -18 -8.992 1 97.5 48 ARG B O 1
ATOM 1107 N N . TYR B 1 49 ? -4.582 -16.219 -9.109 1 97.94 49 TYR B N 1
ATOM 1108 C CA . TYR B 1 49 ? -5.426 -15.391 -8.258 1 97.94 49 TYR B CA 1
ATOM 1109 C C . TYR B 1 49 ? -6.656 -14.906 -9.016 1 97.94 49 TYR B C 1
ATOM 1111 O O . TYR B 1 49 ? -6.625 -13.859 -9.664 1 97.94 49 TYR B O 1
ATOM 1119 N N . ASP B 1 50 ? -7.703 -15.609 -8.875 1 96.88 50 ASP B N 1
ATOM 1120 C CA . ASP B 1 50 ? -8.898 -15.266 -9.641 1 96.88 50 ASP B CA 1
ATOM 1121 C C . ASP B 1 50 ? -10.094 -15.023 -8.719 1 96.88 50 ASP B C 1
ATOM 1123 O O . ASP B 1 50 ? -11.195 -14.734 -9.18 1 96.88 50 ASP B O 1
ATOM 1127 N N . GLY B 1 51 ? -9.922 -15.148 -7.457 1 97.38 51 GLY B N 1
ATOM 1128 C CA . GLY B 1 51 ? -10.977 -14.867 -6.496 1 97.38 51 GLY B CA 1
ATOM 1129 C C . GLY B 1 51 ? -11.945 -16.016 -6.32 1 97.38 51 GLY B C 1
ATOM 1130 O O . GLY B 1 51 ? -12.938 -15.898 -5.598 1 97.38 51 GLY B O 1
ATOM 1131 N N . THR B 1 52 ? -11.711 -17.156 -6.945 1 97.62 52 THR B N 1
ATOM 1132 C CA . THR B 1 52 ? -12.586 -18.328 -6.863 1 97.62 52 THR B CA 1
ATOM 1133 C C . THR B 1 52 ? -11.859 -19.5 -6.23 1 97.62 52 THR B C 1
ATOM 1135 O O . THR B 1 52 ? -12.406 -20.188 -5.363 1 97.62 52 THR B O 1
ATOM 1138 N N . ARG B 1 53 ? -10.617 -19.719 -6.57 1 97.44 53 ARG B N 1
ATOM 1139 C CA . ARG B 1 53 ? -9.82 -20.812 -6.008 1 97.44 53 ARG B CA 1
ATOM 1140 C C . ARG B 1 53 ? -9.273 -20.422 -4.637 1 97.44 53 ARG B C 1
ATOM 1142 O O . ARG B 1 53 ? -8.844 -19.297 -4.422 1 97.44 53 ARG B O 1
ATOM 1149 N N . SER B 1 54 ? -9.312 -21.391 -3.715 1 97.94 54 SER B N 1
ATOM 1150 C CA . SER B 1 54 ? -8.672 -21.188 -2.416 1 97.94 54 SER B CA 1
ATOM 1151 C C . SER B 1 54 ? -7.16 -21.359 -2.51 1 97.94 54 SER B C 1
ATOM 1153 O O . SER B 1 54 ? -6.648 -21.906 -3.49 1 97.94 54 SER B O 1
ATOM 1155 N N . LEU B 1 55 ? -6.52 -20.875 -1.491 1 97.88 55 LEU B N 1
ATOM 1156 C CA . LEU B 1 55 ? -5.074 -21.047 -1.451 1 97.88 55 LEU B CA 1
ATOM 1157 C C . LEU B 1 55 ? -4.695 -22.516 -1.443 1 97.88 55 LEU B C 1
ATOM 1159 O O . LEU B 1 55 ? -3.707 -22.922 -2.066 1 97.88 55 LEU B O 1
ATOM 1163 N N . ALA B 1 56 ? -5.426 -23.328 -0.734 1 97.5 56 ALA B N 1
ATOM 1164 C CA . ALA B 1 56 ? -5.199 -24.766 -0.704 1 97.5 56 ALA B CA 1
ATOM 1165 C C . ALA B 1 56 ? -5.359 -25.375 -2.094 1 97.5 56 ALA B C 1
ATOM 1167 O O . ALA B 1 56 ? -4.555 -26.219 -2.51 1 97.5 56 ALA B O 1
ATOM 1168 N N . GLN B 1 57 ? -6.398 -24.938 -2.76 1 97.94 57 GLN B N 1
ATOM 1169 C CA . GLN B 1 57 ? -6.637 -25.438 -4.109 1 97.94 57 GLN B CA 1
ATOM 1170 C C . GLN B 1 57 ? -5.512 -25.031 -5.055 1 97.94 57 GLN B C 1
ATOM 1172 O O . GLN B 1 57 ? -5.035 -25.844 -5.852 1 97.94 57 GLN B O 1
ATOM 1177 N N . ILE B 1 58 ? -5.145 -23.766 -4.969 1 98.06 58 ILE B N 1
ATOM 1178 C CA . ILE B 1 58 ? -4.047 -23.281 -5.801 1 98.06 58 ILE B CA 1
ATOM 1179 C C . ILE B 1 58 ? -2.789 -24.094 -5.52 1 98.06 58 ILE B C 1
ATOM 1181 O O . ILE B 1 58 ? -2.102 -24.531 -6.445 1 98.06 58 ILE B O 1
ATOM 1185 N N . ALA B 1 59 ? -2.506 -24.344 -4.281 1 98.06 59 ALA B N 1
ATOM 1186 C CA . ALA B 1 59 ? -1.332 -25.125 -3.887 1 98.06 59 ALA B CA 1
ATOM 1187 C C . ALA B 1 59 ? -1.393 -26.547 -4.457 1 98.06 59 ALA B C 1
ATOM 1189 O O . ALA B 1 59 ? -0.394 -27.062 -4.965 1 98.06 59 ALA B O 1
ATOM 1190 N N . GLN B 1 60 ? -2.541 -27.125 -4.328 1 97.81 60 GLN B N 1
ATOM 1191 C CA . GLN B 1 60 ? -2.713 -28.484 -4.816 1 97.81 60 GLN B CA 1
ATOM 1192 C C . GLN B 1 60 ? -2.504 -28.562 -6.324 1 97.81 60 GLN B C 1
ATOM 1194 O O . GLN B 1 60 ? -1.838 -29.469 -6.82 1 97.81 60 GLN B O 1
ATOM 1199 N N . GLU B 1 61 ? -3.068 -27.625 -7.012 1 97.62 61 GLU B N 1
ATOM 1200 C CA . GLU B 1 61 ? -2.912 -27.562 -8.461 1 97.62 61 GLU B CA 1
ATOM 1201 C C . GLU B 1 61 ? -1.445 -27.422 -8.852 1 97.62 61 GLU B C 1
ATOM 1203 O O . GLU B 1 61 ? -0.96 -28.109 -9.75 1 97.62 61 GLU B O 1
ATOM 1208 N N . LEU B 1 62 ? -0.808 -26.547 -8.172 1 97.69 62 LEU B N 1
ATOM 1209 C CA . LEU B 1 62 ? 0.594 -26.297 -8.484 1 97.69 62 LEU B CA 1
ATOM 1210 C C . LEU B 1 62 ? 1.462 -27.5 -8.102 1 97.69 62 LEU B C 1
ATOM 1212 O O . LEU B 1 62 ? 2.408 -27.828 -8.812 1 97.69 62 LEU B O 1
ATOM 1216 N N . ALA B 1 63 ? 1.19 -28.109 -7.023 1 97.12 63 ALA B N 1
ATOM 1217 C CA . ALA B 1 63 ? 1.932 -29.297 -6.609 1 97.12 63 ALA B CA 1
ATOM 1218 C C . ALA B 1 63 ? 1.83 -30.406 -7.656 1 97.12 63 ALA B C 1
ATOM 1220 O O . ALA B 1 63 ? 2.822 -31.062 -7.965 1 97.12 63 ALA B O 1
ATOM 1221 N N . ALA B 1 64 ? 0.636 -30.594 -8.148 1 96.88 64 ALA B N 1
ATOM 1222 C CA . ALA B 1 64 ? 0.416 -31.594 -9.195 1 96.88 64 ALA B CA 1
ATOM 1223 C C . ALA B 1 64 ? 1.168 -31.219 -10.469 1 96.88 64 ALA B C 1
ATOM 1225 O O . ALA B 1 64 ? 1.799 -32.094 -11.094 1 96.88 64 ALA B O 1
ATOM 1226 N N . GLU B 1 65 ? 1.08 -29.953 -10.773 1 95.44 65 GLU B N 1
ATOM 1227 C CA . GLU B 1 65 ? 1.711 -29.484 -12 1 95.44 65 GLU B CA 1
ATOM 1228 C C . GLU B 1 65 ? 3.229 -29.625 -11.938 1 95.44 65 GLU B C 1
ATOM 1230 O O . GLU B 1 65 ? 3.867 -29.984 -12.922 1 95.44 65 GLU B O 1
ATOM 1235 N N . PHE B 1 66 ? 3.793 -29.391 -10.805 1 95.25 66 PHE B N 1
ATOM 1236 C CA . PHE B 1 66 ? 5.246 -29.375 -10.688 1 95.25 66 PHE B CA 1
ATOM 1237 C C . PHE B 1 66 ? 5.746 -30.641 -10.008 1 95.25 66 PHE B C 1
ATOM 1239 O O . PHE B 1 66 ? 6.941 -30.781 -9.734 1 95.25 66 PHE B O 1
ATOM 1246 N N . ASP B 1 67 ? 4.883 -31.547 -9.766 1 95.62 67 ASP B N 1
ATOM 1247 C CA . ASP B 1 67 ? 5.223 -32.781 -9.086 1 95.62 67 ASP B CA 1
ATOM 1248 C C . ASP B 1 67 ? 6.039 -32.531 -7.824 1 95.62 67 ASP B C 1
ATOM 1250 O O . ASP B 1 67 ? 7.133 -33.062 -7.66 1 95.62 67 ASP B O 1
ATOM 1254 N N . ALA B 1 68 ? 5.516 -31.688 -6.996 1 95.62 68 ALA B N 1
ATOM 1255 C CA . ALA B 1 68 ? 6.16 -31.266 -5.754 1 95.62 68 ALA B CA 1
ATOM 1256 C C . ALA B 1 68 ? 5.273 -31.547 -4.547 1 95.62 68 ALA B C 1
ATOM 1258 O O . ALA B 1 68 ? 4.098 -31.891 -4.699 1 95.62 68 ALA B O 1
ATOM 1259 N N . ASP B 1 69 ? 5.91 -31.5 -3.426 1 96.31 69 ASP B N 1
ATOM 1260 C CA . ASP B 1 69 ? 5.172 -31.719 -2.186 1 96.31 69 ASP B CA 1
ATOM 1261 C C . ASP B 1 69 ? 4.145 -30.609 -1.961 1 96.31 69 ASP B C 1
ATOM 1263 O O . ASP B 1 69 ? 4.492 -29.422 -1.936 1 96.31 69 ASP B O 1
ATOM 1267 N N . ALA B 1 70 ? 2.9 -31.047 -1.748 1 94.25 70 ALA B N 1
ATOM 1268 C CA . ALA B 1 70 ? 1.789 -30.109 -1.646 1 94.25 70 ALA B CA 1
ATOM 1269 C C . ALA B 1 70 ? 1.951 -29.188 -0.432 1 94.25 70 ALA B C 1
ATOM 1271 O O . ALA B 1 70 ? 1.603 -28.016 -0.484 1 94.25 70 ALA B O 1
ATOM 1272 N N . ALA B 1 71 ? 2.432 -29.719 0.628 1 95.31 71 ALA B N 1
ATOM 1273 C CA . ALA B 1 71 ? 2.598 -28.938 1.85 1 95.31 71 ALA B CA 1
ATOM 1274 C C . ALA B 1 71 ? 3.643 -27.828 1.66 1 95.31 71 ALA B C 1
ATOM 1276 O O . ALA B 1 71 ? 3.48 -26.719 2.162 1 95.31 71 ALA B O 1
ATOM 1277 N N . ASP B 1 72 ? 4.684 -28.156 0.981 1 95.94 72 ASP B N 1
ATOM 1278 C CA . ASP B 1 72 ? 5.734 -27.188 0.691 1 95.94 72 ASP B CA 1
ATOM 1279 C C . ASP B 1 72 ? 5.215 -26.078 -0.216 1 95.94 72 ASP B C 1
ATOM 1281 O O . ASP B 1 72 ? 5.469 -24.891 0.03 1 95.94 72 ASP B O 1
ATOM 1285 N N . ILE B 1 73 ? 4.449 -26.469 -1.216 1 96.62 73 ILE B N 1
ATOM 1286 C CA . ILE B 1 73 ? 3.896 -25.5 -2.158 1 96.62 73 ILE B CA 1
ATOM 1287 C C . ILE B 1 73 ? 2.889 -24.609 -1.444 1 96.62 73 ILE B C 1
ATOM 1289 O O . ILE B 1 73 ? 2.852 -23.391 -1.68 1 96.62 73 ILE B O 1
ATOM 1293 N N . GLU B 1 74 ? 2.143 -25.203 -0.612 1 96.75 74 GLU B N 1
ATOM 1294 C CA . GLU B 1 74 ? 1.138 -24.422 0.114 1 96.75 74 GLU B CA 1
ATOM 1295 C C . GLU B 1 74 ? 1.786 -23.359 0.991 1 96.75 74 GLU B C 1
ATOM 1297 O O . GLU B 1 74 ? 1.304 -22.234 1.059 1 96.75 74 GLU B O 1
ATOM 1302 N N . ALA B 1 75 ? 2.836 -23.734 1.631 1 96.12 75 ALA B N 1
ATOM 1303 C CA . ALA B 1 75 ? 3.562 -22.766 2.457 1 96.12 75 ALA B CA 1
ATOM 1304 C C . ALA B 1 75 ? 4.051 -21.594 1.625 1 96.12 75 ALA B C 1
ATOM 1306 O O . ALA B 1 75 ? 3.932 -20.438 2.041 1 96.12 75 ALA B O 1
ATOM 1307 N N . ASP B 1 76 ? 4.555 -21.875 0.452 1 96 76 ASP B N 1
ATOM 1308 C CA . ASP B 1 76 ? 5.047 -20.844 -0.448 1 96 76 ASP B CA 1
ATOM 1309 C C . ASP B 1 76 ? 3.906 -19.938 -0.915 1 96 76 ASP B C 1
ATOM 1311 O O . ASP B 1 76 ? 4.051 -18.719 -0.947 1 96 76 ASP B O 1
ATOM 1315 N N . VAL B 1 77 ? 2.812 -20.547 -1.24 1 97.5 77 VAL B N 1
ATOM 1316 C CA . VAL B 1 77 ? 1.644 -19.812 -1.723 1 97.5 77 VAL B CA 1
ATOM 1317 C C . VAL B 1 77 ? 1.135 -18.875 -0.633 1 97.5 77 VAL B C 1
ATOM 1319 O O . VAL B 1 77 ? 0.835 -17.703 -0.901 1 97.5 77 VAL B O 1
ATOM 1322 N N . ILE B 1 78 ? 1.098 -19.359 0.537 1 96.62 78 ILE B N 1
ATOM 1323 C CA . ILE B 1 78 ? 0.602 -18.562 1.656 1 96.62 78 ILE B CA 1
ATOM 1324 C C . ILE B 1 78 ? 1.559 -17.406 1.932 1 96.62 78 ILE B C 1
ATOM 1326 O O . ILE B 1 78 ? 1.126 -16.266 2.125 1 96.62 78 ILE B O 1
ATOM 1330 N N . GLU B 1 79 ? 2.793 -17.703 1.929 1 96 79 GLU B N 1
ATOM 1331 C CA . GLU B 1 79 ? 3.795 -16.672 2.18 1 96 79 GLU B CA 1
ATOM 1332 C C . GLU B 1 79 ? 3.738 -15.57 1.12 1 96 79 GLU B C 1
ATOM 1334 O O . GLU B 1 79 ? 3.766 -14.383 1.447 1 96 79 GLU B O 1
ATOM 1339 N N . LEU B 1 80 ? 3.688 -16.016 -0.13 1 97.12 80 LEU B N 1
ATOM 1340 C CA . LEU B 1 80 ? 3.592 -15.039 -1.215 1 97.12 80 LEU B CA 1
ATOM 1341 C C . LEU B 1 80 ? 2.324 -14.203 -1.083 1 97.12 80 LEU B C 1
ATOM 1343 O O . LEU B 1 80 ? 2.371 -12.977 -1.207 1 97.12 80 LEU B O 1
ATOM 1347 N N . THR B 1 81 ? 1.213 -14.852 -0.8 1 97.75 81 THR B N 1
ATOM 1348 C CA . THR B 1 81 ? -0.069 -14.164 -0.684 1 97.75 81 THR B CA 1
ATOM 1349 C C . THR B 1 81 ? -0.036 -13.148 0.451 1 97.75 81 THR B C 1
ATOM 1351 O O . THR B 1 81 ? -0.52 -12.023 0.297 1 97.75 81 THR B O 1
ATOM 1354 N N . ALA B 1 82 ? 0.591 -13.516 1.558 1 95.75 82 ALA B N 1
ATOM 1355 C CA . ALA B 1 82 ? 0.732 -12.609 2.693 1 95.75 82 ALA B CA 1
ATOM 1356 C C . ALA B 1 82 ? 1.532 -11.367 2.309 1 95.75 82 ALA B C 1
ATOM 1358 O O . ALA B 1 82 ? 1.171 -10.25 2.68 1 95.75 82 ALA B O 1
ATOM 1359 N N . THR B 1 83 ? 2.584 -11.609 1.568 1 95.25 83 THR B N 1
ATOM 1360 C CA . THR B 1 83 ? 3.438 -10.508 1.137 1 95.25 83 THR B CA 1
ATOM 1361 C C . THR B 1 83 ? 2.672 -9.555 0.223 1 95.25 83 THR B C 1
ATOM 1363 O O . THR B 1 83 ? 2.715 -8.336 0.41 1 95.25 83 THR B O 1
ATOM 1366 N N . LEU B 1 84 ? 1.927 -10.094 -0.693 1 95.94 84 LEU B N 1
ATOM 1367 C CA . LEU B 1 84 ? 1.17 -9.281 -1.638 1 95.94 84 LEU B CA 1
ATOM 1368 C C . LEU B 1 84 ? 0.03 -8.555 -0.935 1 95.94 84 LEU B C 1
ATOM 1370 O O . LEU B 1 84 ? -0.305 -7.422 -1.296 1 95.94 84 LEU B O 1
ATOM 1374 N N . GLN B 1 85 ? -0.531 -9.188 0.028 1 94.06 85 GLN B N 1
ATOM 1375 C CA . GLN B 1 85 ? -1.593 -8.562 0.807 1 94.06 85 GLN B CA 1
ATOM 1376 C C . GLN B 1 85 ? -1.062 -7.371 1.603 1 94.06 85 GLN B C 1
ATOM 1378 O O . GLN B 1 85 ? -1.702 -6.32 1.658 1 94.06 85 GLN B O 1
ATOM 1383 N N . GLN B 1 86 ? 0.079 -7.57 2.232 1 90.25 86 GLN B N 1
ATOM 1384 C CA . GLN B 1 86 ? 0.706 -6.496 2.994 1 90.25 86 GLN B CA 1
ATOM 1385 C C . GLN B 1 86 ? 0.984 -5.285 2.107 1 90.25 86 GLN B C 1
ATOM 1387 O O . GLN B 1 86 ? 0.877 -4.145 2.559 1 90.25 86 GLN B O 1
ATOM 1392 N N . LYS B 1 87 ? 1.258 -5.539 0.883 1 91.31 87 LYS B N 1
ATOM 1393 C CA . LYS B 1 87 ? 1.564 -4.48 -0.073 1 91.31 87 LYS B CA 1
ATOM 1394 C C . LYS B 1 87 ? 0.295 -3.961 -0.743 1 91.31 87 LYS B C 1
ATOM 1396 O O . LYS B 1 87 ? 0.36 -3.102 -1.624 1 91.31 87 LYS B O 1
ATOM 1401 N N . ARG B 1 88 ? -0.867 -4.5 -0.38 1 91.69 88 ARG B N 1
ATOM 1402 C CA . ARG B 1 88 ? -2.193 -4.07 -0.812 1 91.69 88 ARG B CA 1
ATOM 1403 C C . ARG B 1 88 ? -2.391 -4.316 -2.303 1 91.69 88 ARG B C 1
ATOM 1405 O O . ARG B 1 88 ? -2.994 -3.498 -3 1 91.69 88 ARG B O 1
ATOM 1412 N N . LEU B 1 89 ? -1.859 -5.406 -2.83 1 96 89 LEU B N 1
ATOM 1413 C CA . LEU B 1 89 ? -1.946 -5.738 -4.25 1 96 89 LEU B CA 1
ATOM 1414 C C . LEU B 1 89 ? -3.074 -6.734 -4.504 1 96 89 LEU B C 1
ATOM 1416 O O . LEU B 1 89 ? -3.486 -6.93 -5.652 1 96 89 LEU B O 1
ATOM 1420 N N . LEU B 1 90 ? -3.541 -7.355 -3.494 1 96.06 90 LEU B N 1
ATOM 1421 C CA . LEU B 1 90 ? -4.605 -8.336 -3.662 1 96.06 90 LEU B CA 1
ATOM 1422 C C . LEU B 1 90 ? -5.629 -8.227 -2.535 1 96.06 90 LEU B C 1
ATOM 1424 O O . LEU B 1 90 ? -5.375 -7.57 -1.524 1 96.06 90 LEU B O 1
ATOM 1428 N N . ARG B 1 91 ? -6.777 -8.773 -2.74 1 93.75 91 ARG B N 1
ATOM 1429 C CA . ARG B 1 91 ? -7.816 -8.891 -1.724 1 93.75 91 ARG B CA 1
ATOM 1430 C C . ARG B 1 91 ? -8.109 -10.352 -1.407 1 93.75 91 ARG B C 1
ATOM 1432 O O . ARG B 1 91 ? -7.926 -11.227 -2.256 1 93.75 91 ARG B O 1
ATOM 1439 N N . LEU B 1 92 ? -8.344 -10.547 -0.196 1 90.19 92 LEU B N 1
ATOM 1440 C CA . LEU B 1 92 ? -8.672 -11.891 0.271 1 90.19 92 LEU B CA 1
ATOM 1441 C C . LEU B 1 92 ? -10.047 -11.914 0.941 1 90.19 92 LEU B C 1
ATOM 1443 O O . LEU B 1 92 ? -10.445 -10.93 1.568 1 90.19 92 LEU B O 1
#

Sequence (184 aa):
MSSITRDGQPALRAGVRLQYDRARDQWVLLAPERVVELDEIALVVAQRYDGTRSLAQIAQELAAEFDADAADIEADVIELTATLQQKRLLRLMSSITRDGQPALRAGVRLQYDRARDQWVLLAPERVVELDEIALVVAQRYDGTRSLAQIAQELAAEFDADAADIEADVIELTATLQQKRLLRL